Protein AF-0000000084442569 (afdb_homodimer)

Nearest PDB structures (foldseek):
  3oxh-assembly1_A  TM=8.913E-01  e=9.486E-11  Mycobacterium tuberculosis
  8stb-assembly2_A  TM=8.995E-01  e=9.562E-10  Streptomyces sp.
  8stb-assembly1_B  TM=8.682E-01  e=9.012E-10  Streptomyces sp.
  2r6u-assembly2_B  TM=7.758E-01  e=7.224E-08  Rhodococcus jostii RHA1
  2r6u-assembly2_D  TM=7.760E-01  e=8.630E-08  Rhodococcus jostii RHA1

Organism: Legionella spiritensis (NCBI:txid452)

Sequence (254 aa):
MKDTPSHGEFCWNELATGNLGAAKDFYRQLLGWEYIDHDMGDFTYTIVKSGDKEIAGIWEIPTENINNIPPHWMSYILVDDLEKSLEKANQLGAIPKMPIKQAGEYGKFVVLADPTGAHVALWQSLNMKDTPSHGEFCWNELATGNLGAAKDFYRQLLGWEYIDHDMGDFTYTIVKSGDKEIAGIWEIPTENINNIPPHWMSYILVDDLEKSLEKANQLGAIPKMPIKQAGEYGKFVVLADPTGAHVALWQSLN

pLDDT: mean 95.17, std 8.22, range [35.72, 98.94]

Radius of gyration: 17.56 Å; Cα contacts (8 Å, |Δi|>4): 588; chains: 2; bounding box: 44×44×44 Å

Secondary structure (DSSP, 8-state):
------TTSEEEEEEEES-HHHHHHHHHHHH--EEEEEE-SSSEEEEEEETTEEEEEEEEPPGGGTTTS--EEEEEEE-S-HHHHHHHHHHTT-EESS--EEETTTEEEEEEE-TTS-EEEEEEE--/------TTSEEEEEEEES-HHHHHHHHHHHH--EEEEEE-SSSEEEEEEETTEEEEEEEEPPGGGTTTS--EEEEEEE-S-HHHHHHHHHHTT-EESS--EEETTTEEEEEEE-TTS-EEEEEEE--

Foldseek 3Di:
DPPQDDAFDWHEKEKEEQDPVVVCVVCCVVPVKDWDWDCPPVWIKIFIDDVPDGHYIYTYDDPVCPVPDDIDMAIEGEHADAVVVVVVQVVQQKAWPDPWDDDPQFWIKTWIQHNVGDIHMYIYGND/DPPQDDAFDWHEKEKEEQDPVVVCVVCCVVPVKDWDWDCPPVWIKIFIDDVPDGHYIYTYDDPVCPVPDDIDMAIEGEHADAVVVVVVQVVQQKAWPDPWDDDPQFWIKTWIQHNVGDIHMYIYGND

Solvent-accessible surface area (backbone atoms only — not comparable to full-atom values): 13633 Å² total; per-residue (Å²): 103,84,76,68,70,49,70,53,30,69,68,43,39,34,35,39,26,74,44,56,67,63,47,52,52,42,45,27,72,72,48,58,43,42,78,48,80,38,84,66,83,90,46,52,42,30,40,31,24,52,84,94,39,79,63,34,37,35,35,53,47,51,79,93,40,48,90,76,48,73,34,30,58,45,53,27,28,28,36,87,48,52,70,62,49,49,54,52,36,44,75,61,52,25,43,74,73,51,70,79,40,72,52,80,82,51,24,36,34,33,42,27,24,43,70,64,54,24,58,41,28,44,31,21,71,67,114,101,83,74,70,70,48,71,53,29,68,69,44,40,35,37,39,27,73,43,56,68,61,47,50,53,44,44,26,71,72,49,59,43,41,78,47,80,39,82,67,83,90,50,55,42,30,39,30,24,52,84,94,39,79,64,34,37,37,35,54,46,51,78,92,40,48,89,76,49,72,36,29,58,44,51,27,28,29,37,89,48,52,68,61,50,50,53,52,35,44,74,63,51,26,44,74,75,50,71,78,40,74,53,79,81,52,25,36,33,35,43,26,23,43,72,62,55,25,58,42,28,43,31,21,71,66,114

Structure (mmCIF, N/CA/C/O backbone):
data_AF-0000000084442569-model_v1
#
loop_
_entity.id
_entity.type
_entity.pdbx_description
1 polymer Glyoxylase
#
loop_
_atom_site.group_PDB
_atom_site.id
_atom_site.type_symbol
_atom_site.label_atom_id
_atom_site.label_alt_id
_atom_site.label_comp_id
_atom_site.label_asym_id
_atom_site.label_entity_id
_atom_site.label_seq_id
_atom_site.pdbx_PDB_ins_code
_atom_site.Cartn_x
_atom_site.Cartn_y
_atom_site.Cartn_z
_atom_site.occupancy
_atom_site.B_iso_or_equiv
_atom_site.auth_seq_id
_atom_site.auth_comp_id
_atom_site.auth_asym_id
_atom_site.auth_atom_id
_atom_site.pdbx_PDB_model_num
ATOM 1 N N . MET A 1 1 ? 2.477 -9.711 23.031 1 36.12 1 MET A N 1
ATOM 2 C CA . MET A 1 1 ? 3.6 -8.961 22.469 1 36.12 1 MET A CA 1
ATOM 3 C C . MET A 1 1 ? 3.186 -8.234 21.203 1 36.12 1 MET A C 1
ATOM 5 O O . MET A 1 1 ? 2.303 -8.695 20.469 1 36.12 1 MET A O 1
ATOM 9 N N . LYS A 1 2 ? 3.297 -6.98 21.141 1 51.34 2 LYS A N 1
ATOM 10 C CA . LYS A 1 2 ? 2.992 -6.234 19.922 1 51.34 2 LYS A CA 1
ATOM 11 C C . LYS A 1 2 ? 3.604 -6.91 18.703 1 51.34 2 LYS A C 1
ATOM 13 O O . LYS A 1 2 ? 4.781 -7.273 18.703 1 51.34 2 LYS A O 1
ATOM 18 N N . ASP A 1 3 ? 2.875 -7.59 17.812 1 74.38 3 ASP A N 1
ATOM 19 C CA . ASP A 1 3 ? 3.391 -8.273 16.625 1 74.38 3 ASP A CA 1
ATOM 20 C C . ASP A 1 3 ? 4.18 -7.32 15.734 1 74.38 3 ASP A C 1
ATOM 22 O O . ASP A 1 3 ? 3.604 -6.617 14.906 1 74.38 3 ASP A O 1
ATOM 26 N N . THR A 1 4 ? 5.5 -7.078 16.156 1 87.81 4 THR A N 1
ATOM 27 C CA . THR A 1 4 ? 6.434 -6.223 15.43 1 87.81 4 THR A CA 1
ATOM 28 C C . THR A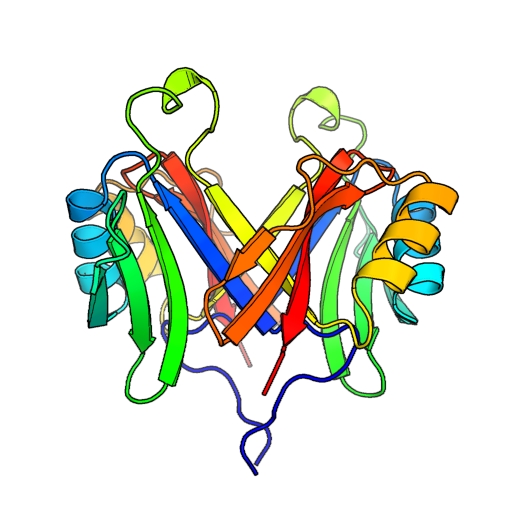 1 4 ? 6.855 -6.871 14.109 1 87.81 4 THR A C 1
ATOM 30 O O . THR A 1 4 ? 7.21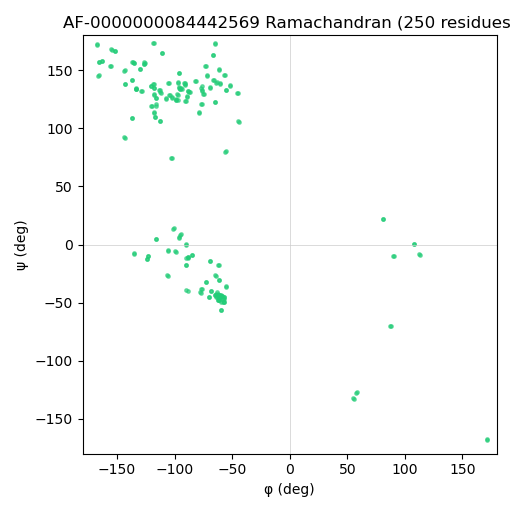5 -8.047 14.086 1 87.81 4 THR A O 1
ATOM 33 N N . PRO A 1 5 ? 6.848 -6.078 13.07 1 93.56 5 PRO A N 1
ATOM 34 C CA . PRO A 1 5 ? 7.254 -6.641 11.781 1 93.56 5 PRO A CA 1
ATOM 35 C C . PRO A 1 5 ? 8.695 -7.152 11.789 1 93.56 5 PRO A C 1
ATOM 37 O O . PRO A 1 5 ? 9.523 -6.652 12.547 1 93.56 5 PRO A O 1
ATOM 40 N N . SER A 1 6 ? 8.922 -8.133 10.969 1 95.81 6 SER A N 1
ATOM 41 C CA . SER A 1 6 ? 10.258 -8.672 10.742 1 95.81 6 SER A CA 1
ATOM 42 C C . SER A 1 6 ? 10.672 -8.516 9.281 1 95.81 6 SER A C 1
ATOM 44 O O . SER A 1 6 ? 9.891 -8.039 8.453 1 95.81 6 SER A O 1
ATOM 46 N N . HIS A 1 7 ? 11.938 -8.859 8.984 1 97.62 7 HIS A N 1
ATOM 47 C CA . HIS A 1 7 ? 12.461 -8.781 7.625 1 97.62 7 HIS A CA 1
ATOM 48 C C . HIS A 1 7 ? 11.477 -9.375 6.621 1 97.62 7 HIS A C 1
ATOM 50 O O . HIS A 1 7 ? 10.977 -10.484 6.816 1 97.62 7 HIS A O 1
ATOM 56 N N . GLY A 1 8 ? 11.18 -8.648 5.531 1 98.31 8 GLY A N 1
ATOM 57 C CA . GLY A 1 8 ? 10.312 -9.125 4.461 1 98.31 8 GLY A CA 1
ATOM 58 C C . GLY A 1 8 ? 8.852 -8.797 4.68 1 98.31 8 GLY A C 1
ATOM 59 O O . GLY A 1 8 ? 8.023 -8.992 3.787 1 98.31 8 GLY A O 1
ATOM 60 N N . GLU A 1 9 ? 8.492 -8.328 5.836 1 98.12 9 GLU A N 1
ATOM 61 C CA . GLU A 1 9 ? 7.094 -8.031 6.141 1 98.12 9 GLU A CA 1
ATOM 62 C C . GLU A 1 9 ? 6.781 -6.555 5.91 1 98.12 9 GLU A C 1
ATOM 64 O O . GLU A 1 9 ? 7.648 -5.699 6.078 1 98.12 9 GLU A O 1
ATOM 69 N N . PHE A 1 10 ? 5.613 -6.309 5.516 1 98.38 10 PHE A N 1
ATOM 70 C CA . PHE A 1 10 ? 5.16 -4.93 5.391 1 98.38 10 PHE A CA 1
ATOM 71 C C . PHE A 1 10 ? 5.145 -4.238 6.75 1 98.38 10 PHE A C 1
ATOM 73 O O . PHE A 1 10 ? 4.727 -4.832 7.746 1 98.38 10 PHE A O 1
ATOM 80 N N . CYS A 1 11 ? 5.578 -2.965 6.727 1 97.94 11 CYS A N 1
ATOM 81 C CA . CYS A 1 11 ? 5.75 -2.357 8.039 1 97.94 11 CYS A CA 1
ATOM 82 C C . CYS A 1 11 ? 5.172 -0.948 8.07 1 97.94 11 CYS A C 1
ATOM 84 O O . CYS A 1 11 ? 5.07 -0.34 9.141 1 97.94 11 CYS A O 1
ATOM 86 N N . TRP A 1 12 ? 4.789 -0.469 6.957 1 98.38 12 TRP A N 1
ATOM 87 C CA . TRP A 1 12 ? 4.328 0.916 6.922 1 98.38 12 TRP A CA 1
ATOM 88 C C . TRP A 1 12 ? 3.584 1.211 5.621 1 98.38 12 TRP A C 1
ATOM 90 O O . TRP A 1 12 ? 3.875 0.612 4.586 1 98.38 12 TRP A O 1
ATOM 100 N N . ASN A 1 13 ? 2.586 2.021 5.566 1 98.81 13 ASN A N 1
ATOM 101 C CA . ASN A 1 13 ? 1.926 2.637 4.422 1 98.81 13 ASN A CA 1
ATOM 102 C C . ASN A 1 13 ? 1.979 4.16 4.492 1 98.81 13 ASN A C 1
ATOM 104 O O . ASN A 1 13 ? 1.803 4.738 5.566 1 98.81 13 ASN A O 1
ATOM 108 N N . GLU A 1 14 ? 2.264 4.73 3.373 1 98.81 14 GLU A N 1
ATOM 109 C CA . GLU A 1 14 ? 2.436 6.18 3.363 1 98.81 14 GLU A CA 1
ATOM 110 C C . GLU A 1 14 ? 1.679 6.816 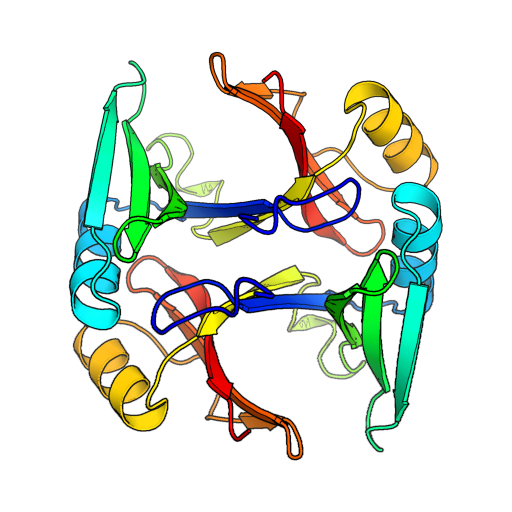2.201 1 98.81 14 GLU A C 1
ATOM 112 O O . GLU A 1 14 ? 1.763 6.348 1.064 1 98.81 14 GLU A O 1
ATOM 117 N N . LEU A 1 15 ? 0.967 7.887 2.482 1 98.81 15 LEU A N 1
ATOM 118 C CA . LEU A 1 15 ? 0.242 8.648 1.475 1 98.81 15 LEU A CA 1
ATOM 119 C C . LEU A 1 15 ? 1.038 9.883 1.048 1 98.81 15 LEU A C 1
ATOM 121 O O . LEU A 1 15 ? 1.476 10.664 1.892 1 98.81 15 LEU A O 1
ATOM 125 N N . ALA A 1 16 ? 1.273 9.992 -0.232 1 97.69 16 ALA A N 1
ATOM 126 C CA . ALA A 1 16 ? 1.655 11.266 -0.84 1 97.69 16 ALA A CA 1
ATOM 127 C C . ALA A 1 16 ? 0.447 11.961 -1.46 1 97.69 16 ALA A C 1
ATOM 129 O O . ALA A 1 16 ? -0.298 11.359 -2.234 1 97.69 16 ALA A O 1
ATOM 130 N N . THR A 1 17 ? 0.245 13.219 -1.139 1 97.38 17 THR A N 1
ATOM 131 C CA . THR A 1 17 ? -0.956 13.898 -1.61 1 97.38 17 THR A CA 1
ATOM 132 C C . THR A 1 17 ? -0.655 15.352 -1.945 1 97.38 17 THR A C 1
ATOM 134 O O . THR A 1 17 ? 0.225 15.969 -1.339 1 97.38 17 THR A O 1
ATOM 137 N N . GLY A 1 18 ? -1.408 15.867 -2.93 1 94.38 18 GLY A N 1
ATOM 138 C CA . GLY A 1 18 ? -1.264 17.266 -3.318 1 94.38 18 GLY A CA 1
ATOM 139 C C . GLY A 1 18 ? -2.078 18.203 -2.457 1 94.38 18 GLY A C 1
ATOM 140 O O . GLY A 1 18 ? -1.952 19.438 -2.576 1 94.38 18 GLY A O 1
ATOM 141 N N . ASN A 1 19 ? -2.91 17.703 -1.638 1 95.62 19 ASN A N 1
ATOM 142 C CA . ASN A 1 19 ? -3.762 18.484 -0.743 1 95.62 19 ASN A CA 1
ATOM 143 C C . ASN A 1 19 ? -3.938 17.781 0.605 1 95.62 19 ASN A C 1
ATOM 145 O O . ASN A 1 19 ? -4.871 17 0.791 1 95.62 19 ASN A O 1
ATOM 149 N N . LEU A 1 20 ? -3.035 18.141 1.556 1 96.44 20 LEU A N 1
ATOM 150 C CA . LEU A 1 20 ? -2.949 17.484 2.855 1 96.44 20 LEU A CA 1
ATOM 151 C C . LEU A 1 20 ? -4.246 17.656 3.637 1 96.44 20 LEU A C 1
ATOM 153 O O . LEU A 1 20 ? -4.773 16.688 4.195 1 96.44 20 LEU A O 1
ATOM 157 N N . GLY A 1 21 ? -4.75 18.844 3.695 1 97.56 21 GLY A N 1
ATOM 158 C CA . GLY A 1 21 ? -5.977 19.125 4.43 1 97.56 21 GLY A CA 1
ATOM 159 C C . GLY A 1 21 ? -7.152 18.297 3.953 1 97.56 21 GLY A C 1
ATOM 160 O O . GLY A 1 21 ? -7.887 17.719 4.762 1 97.56 21 GLY A O 1
ATOM 161 N N . ALA A 1 22 ? -7.355 18.219 2.631 1 98.31 22 ALA A N 1
ATOM 162 C CA . ALA A 1 22 ? -8.453 17.453 2.055 1 98.31 22 ALA A CA 1
ATOM 163 C C . ALA A 1 22 ? -8.305 15.961 2.363 1 98.31 22 ALA A C 1
ATOM 165 O O . ALA A 1 22 ? -9.281 15.289 2.682 1 98.31 22 ALA A O 1
ATOM 166 N N . ALA A 1 23 ? -7.098 15.477 2.246 1 98.56 23 ALA A N 1
ATOM 167 C CA . ALA A 1 23 ? -6.852 14.07 2.547 1 98.56 23 ALA A CA 1
ATOM 168 C C . ALA A 1 23 ? -7.16 13.758 4.008 1 98.56 23 ALA A C 1
ATOM 170 O O . ALA A 1 23 ? -7.871 12.797 4.309 1 98.56 23 ALA A O 1
ATOM 171 N N . LYS A 1 24 ? -6.668 14.578 4.895 1 98.69 24 LYS A N 1
ATOM 172 C CA . LYS A 1 24 ? -6.895 14.367 6.32 1 98.69 24 LYS A CA 1
ATOM 173 C C . LYS A 1 24 ? -8.383 14.406 6.656 1 98.69 24 LYS A C 1
ATOM 175 O O . LYS A 1 24 ? -8.875 13.578 7.426 1 98.69 24 LYS A O 1
ATOM 180 N N . ASP A 1 25 ? -9.047 15.375 6.125 1 98.88 25 ASP A N 1
ATOM 181 C CA . ASP A 1 25 ? -10.484 15.5 6.379 1 98.88 25 ASP A CA 1
ATOM 182 C C . ASP A 1 25 ? -11.234 14.25 5.914 1 98.88 25 ASP A C 1
ATOM 184 O O . ASP A 1 25 ? -12.086 13.734 6.633 1 98.88 25 ASP A O 1
ATOM 188 N N . PHE A 1 26 ? -10.914 13.781 4.789 1 98.94 26 PHE A N 1
ATOM 189 C CA . PHE A 1 26 ? -11.547 12.594 4.215 1 98.94 26 PHE A CA 1
ATOM 190 C C . PHE A 1 26 ? -11.359 11.391 5.125 1 98.94 26 PHE A C 1
ATOM 192 O O . PHE A 1 26 ? -12.336 10.766 5.551 1 98.94 26 PHE A O 1
ATOM 199 N N . TYR A 1 27 ? -10.133 11.07 5.438 1 98.94 27 TYR A N 1
ATOM 200 C CA . TYR A 1 27 ? -9.852 9.836 6.16 1 98.94 27 TYR A CA 1
ATOM 201 C C . TYR A 1 27 ? -10.281 9.945 7.617 1 98.94 27 TYR A C 1
ATOM 203 O O . TYR A 1 27 ? -10.68 8.953 8.234 1 98.94 27 TYR A O 1
ATOM 211 N N . ARG A 1 28 ? -10.188 11.195 8.211 1 98.88 28 ARG A N 1
ATOM 212 C CA . ARG A 1 28 ? -10.734 11.391 9.555 1 98.88 28 ARG A CA 1
ATOM 213 C C . ARG A 1 28 ? -12.219 11.055 9.594 1 98.88 28 ARG A C 1
ATOM 215 O O . ARG A 1 28 ? -12.672 10.305 10.453 1 98.88 28 ARG A O 1
ATOM 222 N N . GLN A 1 29 ? -12.922 11.602 8.68 1 98.88 29 GLN A N 1
ATOM 223 C CA . GLN A 1 29 ? -14.375 11.398 8.656 1 98.88 29 GLN A CA 1
ATOM 224 C C . GLN A 1 29 ? -14.727 9.953 8.32 1 98.88 29 GLN A C 1
ATOM 226 O O . GLN A 1 29 ? -15.656 9.391 8.891 1 98.88 29 GLN A O 1
ATOM 231 N N . LEU A 1 30 ? -14.055 9.336 7.434 1 98.88 30 LEU A N 1
ATOM 232 C CA . LEU A 1 30 ? -14.398 8.008 6.945 1 98.88 30 LEU A CA 1
ATOM 233 C C . LEU A 1 30 ? -13.961 6.938 7.945 1 98.88 30 LEU A C 1
ATOM 235 O O . LEU A 1 30 ? -14.688 5.965 8.18 1 98.88 30 LEU A O 1
ATOM 239 N N . LEU A 1 31 ? -12.773 7.109 8.539 1 98.88 31 LEU A N 1
ATOM 240 C CA . LEU A 1 31 ? -12.148 5.992 9.242 1 98.88 31 LEU A CA 1
ATOM 241 C C . LEU A 1 31 ? -11.859 6.359 10.688 1 98.88 31 LEU A C 1
ATOM 243 O O . LEU A 1 31 ? -11.438 5.508 11.477 1 98.88 31 LEU A O 1
ATOM 247 N N . GLY A 1 32 ? -12 7.578 11.023 1 98.69 32 GLY A N 1
ATOM 248 C CA . GLY A 1 32 ? -11.742 8.023 12.383 1 98.69 32 GLY A CA 1
ATOM 249 C C . GLY A 1 32 ? -10.266 8.242 12.672 1 98.69 32 GLY A C 1
ATOM 250 O O . GLY A 1 32 ? -9.836 8.203 13.828 1 98.69 32 GLY A O 1
ATOM 251 N N . TRP A 1 33 ? -9.523 8.438 11.648 1 98.88 33 TRP A N 1
ATOM 252 C CA . TRP A 1 33 ? -8.094 8.625 11.828 1 98.88 33 TRP A CA 1
ATOM 253 C C . TRP A 1 33 ? -7.801 9.914 12.578 1 98.88 33 TRP A C 1
ATOM 255 O O . TRP A 1 33 ? -8.477 10.93 12.375 1 98.88 33 TRP A O 1
ATOM 265 N N . GLU A 1 34 ? -6.82 9.852 13.43 1 98.75 34 GLU A N 1
ATOM 266 C CA . GLU A 1 34 ? -6.238 11.016 14.078 1 98.75 34 GLU A CA 1
ATOM 267 C C . GLU A 1 34 ? -4.82 11.281 13.578 1 98.75 34 GLU A C 1
ATOM 269 O O . GLU A 1 34 ? -4.215 10.422 12.93 1 98.75 34 GLU A O 1
ATOM 274 N N . TYR A 1 35 ? -4.355 12.539 13.898 1 98.56 35 TYR A N 1
ATOM 275 C CA . TYR A 1 35 ? -3.125 12.938 13.227 1 98.56 35 TYR A CA 1
ATOM 276 C C . TYR A 1 35 ? -2.166 13.625 14.195 1 98.56 35 TYR A C 1
ATOM 278 O O . TYR A 1 35 ? -2.594 14.383 15.07 1 98.56 35 TYR A O 1
ATOM 286 N N . ILE A 1 36 ? -0.942 13.336 14.023 1 97.88 36 ILE A N 1
ATOM 287 C CA . ILE A 1 36 ? 0.149 14.086 14.641 1 97.88 36 ILE A CA 1
ATOM 288 C C . ILE A 1 36 ? 1.05 14.672 13.555 1 97.88 36 ILE A C 1
ATOM 290 O O . ILE A 1 36 ? 1.68 13.93 12.789 1 97.88 36 ILE A O 1
ATOM 294 N N . ASP A 1 37 ? 1.157 15.977 13.508 1 96.19 37 ASP A N 1
ATOM 295 C CA . ASP A 1 37 ? 1.972 16.641 12.492 1 96.19 37 ASP A CA 1
ATOM 296 C C . ASP A 1 37 ? 3.385 16.906 13.008 1 96.19 37 ASP A C 1
ATOM 298 O O . ASP A 1 37 ? 3.562 17.328 14.148 1 96.19 37 ASP A O 1
ATOM 302 N N . HIS A 1 38 ? 4.262 16.578 12.148 1 92.75 38 HIS A N 1
ATOM 303 C CA . HIS A 1 38 ? 5.66 16.906 12.406 1 92.75 38 HIS A CA 1
ATOM 304 C C . HIS A 1 38 ? 6.203 17.891 11.383 1 92.75 38 HIS A C 1
ATOM 306 O O . HIS A 1 38 ? 6.133 17.641 10.172 1 92.75 38 HIS A O 1
ATOM 312 N N . ASP A 1 39 ? 6.734 18.953 11.867 1 88.12 39 ASP A N 1
ATOM 313 C CA . ASP A 1 39 ? 7.398 19.922 11 1 88.12 39 ASP A CA 1
ATOM 314 C C . ASP A 1 39 ? 8.797 19.453 10.617 1 88.12 39 ASP A C 1
ATOM 316 O O . ASP A 1 39 ? 9.672 19.328 11.477 1 88.12 39 ASP A O 1
ATOM 320 N N . MET A 1 40 ? 8.922 19.188 9.375 1 83.94 40 MET A N 1
ATOM 321 C CA . MET A 1 40 ? 10.211 18.688 8.898 1 83.94 40 MET A CA 1
ATOM 322 C C . MET A 1 40 ? 11.016 19.797 8.242 1 83.94 40 MET A C 1
ATOM 324 O O . MET A 1 40 ? 12.031 19.547 7.594 1 83.94 40 MET A O 1
ATOM 328 N N . GLY A 1 41 ? 10.578 21.094 8.461 1 82.38 41 GLY A N 1
ATOM 329 C CA . GLY A 1 41 ? 11.211 22.25 7.848 1 82.38 41 GLY A CA 1
ATOM 330 C C . GLY A 1 41 ? 10.656 22.578 6.477 1 82.38 41 GLY A C 1
ATOM 331 O O . GLY A 1 41 ? 9.812 23.469 6.34 1 82.38 41 GLY A O 1
ATOM 332 N N . ASP A 1 42 ? 10.93 21.75 5.477 1 77.31 42 ASP A N 1
ATOM 333 C CA . ASP A 1 42 ? 10.523 22.031 4.102 1 77.31 42 ASP A CA 1
ATOM 334 C C . ASP A 1 42 ? 9.133 21.453 3.811 1 77.31 42 ASP A C 1
ATOM 336 O O . ASP A 1 42 ? 8.523 21.797 2.795 1 77.31 42 ASP A O 1
ATOM 340 N N . PHE A 1 43 ? 8.711 20.5 4.688 1 79 43 PHE A N 1
ATOM 341 C CA . PHE A 1 43 ? 7.367 19.953 4.512 1 79 43 PHE A CA 1
ATOM 342 C C . PHE A 1 43 ? 6.824 19.406 5.832 1 79 43 PHE A C 1
ATOM 344 O O . PHE A 1 43 ? 7.543 19.375 6.832 1 79 43 PHE A O 1
ATOM 351 N N . THR A 1 44 ? 5.594 19.109 5.879 1 87.56 44 THR A N 1
ATOM 352 C CA . THR A 1 44 ? 4.953 18.5 7.031 1 87.56 44 THR A CA 1
ATOM 353 C C . THR A 1 44 ? 4.82 16.984 6.824 1 87.56 44 THR A C 1
ATOM 355 O O . THR A 1 44 ? 4.387 16.531 5.766 1 87.56 44 THR A O 1
ATOM 358 N N . TYR A 1 45 ? 5.32 16.25 7.738 1 95 45 TYR A N 1
ATOM 359 C CA . TYR A 1 45 ? 5.043 14.828 7.789 1 95 45 TYR A CA 1
ATOM 360 C C . TYR A 1 45 ? 4.008 14.508 8.859 1 95 45 TYR A C 1
ATOM 362 O O . TYR A 1 45 ? 4.152 14.922 10.016 1 95 45 TYR A O 1
ATOM 370 N N . THR A 1 46 ? 3.01 13.859 8.5 1 98.0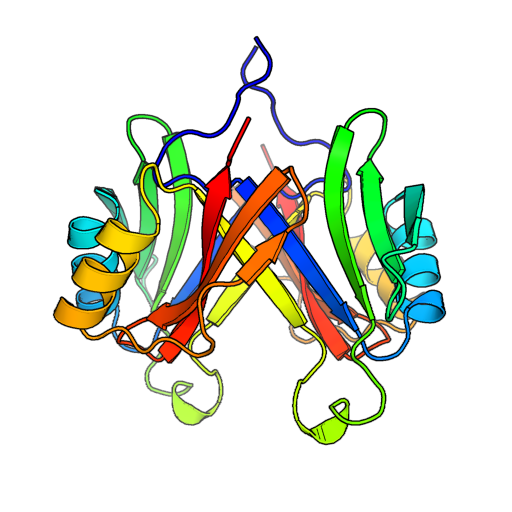6 46 THR A N 1
ATOM 371 C CA . THR A 1 46 ? 1.901 13.531 9.383 1 98.06 46 THR A CA 1
ATOM 372 C C . THR A 1 46 ? 1.915 12.047 9.75 1 98.06 46 THR A C 1
ATOM 374 O O . THR A 1 46 ? 1.968 11.188 8.867 1 98.06 46 THR A O 1
ATOM 377 N N . ILE A 1 47 ? 1.908 11.758 11.023 1 98.19 47 ILE A N 1
ATOM 378 C CA . ILE A 1 47 ? 1.688 10.398 11.5 1 98.19 47 ILE A CA 1
ATOM 379 C C . ILE A 1 47 ? 0.192 10.148 11.68 1 98.19 47 ILE A C 1
ATOM 381 O O . ILE A 1 47 ? -0.51 10.969 12.281 1 98.19 47 ILE A O 1
ATOM 385 N N . VAL A 1 48 ? -0.239 9.094 11.188 1 98.81 48 VAL A N 1
ATOM 386 C CA . VAL A 1 48 ? -1.645 8.711 11.297 1 98.81 48 VAL A CA 1
ATOM 387 C C . VAL A 1 48 ? -1.833 7.758 12.469 1 98.81 48 VAL A C 1
ATOM 389 O O . VAL A 1 48 ? -1.089 6.789 12.617 1 98.81 48 VAL A O 1
ATOM 392 N N . LYS A 1 49 ? -2.826 8.023 13.203 1 98.31 49 LYS A N 1
ATOM 393 C CA . LYS A 1 49 ? -3.172 7.16 14.328 1 98.31 49 LYS A CA 1
ATOM 394 C C . LYS A 1 49 ? -4.562 6.555 14.148 1 98.31 49 LYS A C 1
ATOM 396 O O . LYS A 1 49 ? -5.5 7.25 13.742 1 98.31 49 LYS A O 1
ATOM 401 N N . SER A 1 50 ? -4.734 5.355 14.367 1 97.5 50 SER A N 1
ATOM 402 C CA . SER A 1 50 ? -5.984 4.648 14.617 1 97.5 50 SER A CA 1
ATOM 403 C C . SER A 1 50 ? -6.047 4.133 16.047 1 97.5 50 SER A C 1
ATOM 405 O O . SER A 1 50 ? -5.359 3.168 16.406 1 97.5 50 SER A O 1
ATOM 407 N N . GLY A 1 51 ? -6.848 4.754 16.891 1 94.31 51 GLY A N 1
ATOM 408 C CA . GLY A 1 51 ? -6.695 4.523 18.328 1 94.31 51 GLY A CA 1
ATOM 409 C C . GLY A 1 51 ? -5.316 4.871 18.844 1 94.31 51 GLY A C 1
ATOM 410 O O . GLY A 1 51 ? -4.82 5.977 18.609 1 94.31 51 GLY A O 1
ATOM 411 N N . ASP A 1 52 ? -4.715 3.926 19.516 1 93 52 ASP A N 1
ATOM 412 C CA . ASP A 1 52 ? -3.404 4.191 20.109 1 93 52 ASP A CA 1
ATOM 413 C C . ASP A 1 52 ? -2.281 3.711 19.188 1 93 52 ASP A C 1
ATOM 415 O O . ASP A 1 52 ? -1.104 3.795 19.547 1 93 52 ASP A O 1
ATOM 419 N N . LYS A 1 53 ? -2.65 3.318 18.016 1 95.25 53 LYS A N 1
ATOM 420 C CA . LYS A 1 53 ? -1.657 2.752 17.109 1 95.25 53 LYS A CA 1
ATOM 421 C C . LYS A 1 53 ? -1.27 3.756 16.031 1 95.25 53 LYS A C 1
ATOM 423 O O . LYS A 1 53 ? -2.135 4.406 15.438 1 95.25 53 LYS A O 1
ATOM 428 N N . GLU A 1 54 ? 0.006 3.984 15.836 1 96.81 54 GLU A N 1
ATOM 429 C CA . GLU A 1 54 ? 0.493 4.656 14.633 1 96.81 54 GLU A CA 1
ATOM 430 C C . GLU A 1 54 ? 0.494 3.713 13.438 1 96.81 54 GLU A C 1
ATOM 432 O O . GLU A 1 54 ? 1.188 2.695 13.438 1 96.81 54 GLU A O 1
ATOM 437 N N . ILE A 1 55 ? -0.243 4.086 12.398 1 97.38 55 ILE A N 1
ATOM 438 C CA . ILE A 1 55 ? -0.53 3.047 11.414 1 97.38 55 ILE A CA 1
ATOM 439 C C . ILE A 1 55 ? -0.055 3.496 10.039 1 97.38 55 ILE A C 1
ATOM 441 O O . ILE A 1 55 ? 0.005 2.691 9.102 1 97.38 55 ILE A O 1
ATOM 445 N N . ALA A 1 56 ? 0.291 4.789 9.852 1 98.62 56 ALA A N 1
ATOM 446 C CA . ALA A 1 56 ? 0.659 5.293 8.531 1 98.62 56 ALA A CA 1
ATOM 447 C C . ALA A 1 56 ? 1.301 6.676 8.633 1 98.62 56 ALA A C 1
ATOM 449 O O . ALA A 1 56 ? 1.38 7.254 9.719 1 98.62 56 ALA A O 1
ATOM 450 N N . GLY A 1 57 ? 1.795 7.098 7.512 1 98.5 57 GLY A N 1
ATOM 451 C CA . GLY A 1 57 ? 2.262 8.461 7.34 1 98.5 57 GLY A CA 1
ATOM 452 C C . GLY A 1 57 ? 1.624 9.172 6.16 1 98.5 57 GLY A C 1
ATOM 453 O O . GLY A 1 57 ? 1.093 8.523 5.254 1 98.5 57 GLY A O 1
ATOM 454 N N . ILE A 1 58 ? 1.606 10.492 6.211 1 98.5 58 ILE A N 1
ATOM 455 C CA . ILE A 1 58 ? 1.185 11.32 5.086 1 98.5 58 ILE A CA 1
ATOM 456 C C . ILE A 1 58 ? 2.188 12.453 4.871 1 98.5 58 ILE A C 1
ATOM 458 O O . ILE A 1 58 ? 2.645 13.078 5.832 1 98.5 58 ILE A O 1
ATOM 462 N N . TRP A 1 59 ? 2.543 12.633 3.668 1 95.62 59 TRP A N 1
ATOM 463 C CA . TRP A 1 59 ? 3.305 13.836 3.352 1 95.62 59 TRP A CA 1
ATOM 464 C C . TRP A 1 59 ? 2.701 14.562 2.156 1 95.62 59 TRP A C 1
ATOM 466 O O . TRP A 1 59 ? 2.051 13.945 1.309 1 95.62 59 TRP A O 1
ATOM 476 N N . GLU A 1 60 ? 2.908 15.805 2.191 1 93.25 60 GLU A N 1
ATOM 477 C CA . GLU A 1 60 ? 2.391 16.656 1.119 1 93.25 60 GLU A CA 1
ATOM 478 C C . GLU A 1 60 ? 3.402 16.781 -0.017 1 93.25 60 GLU A C 1
ATOM 480 O O . GLU A 1 60 ? 4.551 17.156 0.209 1 93.25 60 GLU A O 1
ATOM 485 N N . ILE A 1 61 ? 2.934 16.484 -1.214 1 92 61 ILE A N 1
ATOM 486 C CA . ILE A 1 61 ? 3.777 16.641 -2.393 1 92 61 ILE A CA 1
ATOM 487 C C . ILE A 1 61 ? 4.109 18.109 -2.602 1 92 61 ILE A C 1
ATOM 489 O O . ILE A 1 61 ? 3.211 18.953 -2.705 1 92 61 ILE A O 1
ATOM 493 N N . PRO A 1 62 ? 5.363 18.438 -2.631 1 88.44 62 PRO A N 1
ATOM 494 C CA . PRO A 1 62 ? 5.727 19.828 -2.889 1 88.44 62 PRO A CA 1
ATOM 495 C C . PRO A 1 62 ? 5.156 20.359 -4.207 1 88.44 62 PRO A C 1
ATOM 497 O O . PRO A 1 62 ? 5.082 19.609 -5.188 1 88.44 62 PRO A O 1
ATOM 500 N N . THR A 1 63 ? 4.816 21.625 -4.195 1 87.25 63 THR A N 1
ATOM 501 C CA . THR A 1 63 ? 4.16 22.234 -5.336 1 87.25 63 THR A CA 1
ATOM 502 C C . THR A 1 63 ? 4.977 22.047 -6.609 1 87.25 63 THR A C 1
ATOM 504 O O . THR A 1 63 ? 4.418 21.812 -7.684 1 87.25 63 THR A O 1
ATOM 507 N N . GLU A 1 64 ? 6.297 22.094 -6.465 1 89.88 64 GLU A N 1
ATOM 508 C CA . GLU A 1 64 ? 7.176 22 -7.625 1 89.88 64 GLU A CA 1
ATOM 509 C C . GLU A 1 64 ? 7.141 20.594 -8.234 1 89.88 64 GLU A C 1
ATOM 511 O O . GLU A 1 64 ? 7.551 20.406 -9.375 1 89.88 64 GLU A O 1
ATOM 516 N N . ASN A 1 65 ? 6.59 19.609 -7.492 1 90.88 65 ASN A N 1
ATOM 517 C CA . ASN A 1 65 ? 6.594 18.219 -7.953 1 90.88 65 ASN A CA 1
ATOM 518 C C . ASN A 1 65 ? 5.18 17.703 -8.195 1 90.88 65 ASN A C 1
ATOM 520 O O . ASN A 1 65 ? 4.984 16.531 -8.484 1 90.88 65 ASN A O 1
ATOM 524 N N . ILE A 1 66 ? 4.203 18.531 -8.062 1 88.88 66 ILE A N 1
ATOM 525 C CA . ILE A 1 66 ? 2.809 18.109 -8.062 1 88.88 66 ILE A CA 1
ATOM 526 C C . ILE A 1 66 ? 2.447 17.516 -9.422 1 88.88 66 ILE A C 1
ATOM 528 O O . ILE A 1 66 ? 1.57 16.656 -9.516 1 88.88 66 ILE A O 1
ATOM 532 N N . ASN A 1 67 ? 3.123 17.938 -10.453 1 91 67 ASN A N 1
ATOM 533 C CA . ASN A 1 67 ? 2.834 17.422 -11.789 1 91 67 ASN A CA 1
ATOM 534 C C . ASN A 1 67 ? 3.641 16.156 -12.094 1 91 67 ASN A C 1
ATOM 536 O O . ASN A 1 67 ? 3.355 15.453 -13.062 1 91 67 ASN A O 1
ATOM 540 N N . ASN A 1 68 ? 4.594 15.859 -11.273 1 92.75 68 ASN A N 1
ATOM 541 C CA . ASN A 1 68 ? 5.508 14.75 -11.523 1 92.75 68 ASN A CA 1
ATOM 542 C C . ASN A 1 68 ? 5.207 13.555 -10.625 1 92.75 68 ASN A C 1
ATOM 544 O O . ASN A 1 68 ? 5.574 12.422 -10.945 1 92.75 68 ASN A O 1
ATOM 548 N N . ILE A 1 69 ? 4.664 13.836 -9.531 1 94.25 69 ILE A N 1
ATOM 549 C CA . ILE A 1 69 ? 4.336 12.773 -8.586 1 94.25 69 ILE A CA 1
ATOM 550 C C . ILE A 1 69 ? 2.822 12.711 -8.383 1 94.25 69 ILE A C 1
ATOM 552 O O . ILE A 1 69 ? 2.234 13.586 -7.75 1 94.25 69 ILE A O 1
ATOM 556 N N . PRO A 1 70 ? 2.246 11.68 -8.883 1 95.62 70 PRO A N 1
ATOM 557 C CA . PRO A 1 70 ? 0.809 11.547 -8.633 1 95.62 70 PRO A CA 1
ATOM 558 C C . PRO A 1 70 ? 0.494 11.172 -7.188 1 95.62 70 PRO A C 1
ATOM 560 O O . PRO A 1 70 ? 1.281 10.477 -6.543 1 95.62 70 PRO A O 1
ATOM 563 N N . PRO A 1 71 ? -0.677 11.719 -6.652 1 97.88 71 PRO A N 1
ATOM 564 C CA . PRO A 1 71 ? -1.081 11.195 -5.344 1 97.88 71 PRO A CA 1
ATOM 565 C C . PRO A 1 71 ? -1.148 9.672 -5.309 1 97.88 71 PRO A C 1
ATOM 567 O O . PRO A 1 71 ? -1.598 9.047 -6.273 1 97.88 71 PRO A O 1
ATOM 570 N N . HIS A 1 72 ? -0.632 9.086 -4.238 1 98.5 72 HIS A N 1
ATOM 571 C CA . HIS A 1 72 ? -0.614 7.629 -4.168 1 98.5 72 HIS A CA 1
ATOM 572 C C . HIS A 1 72 ? -0.329 7.148 -2.748 1 98.5 72 HIS A C 1
ATOM 574 O O . HIS A 1 72 ? 0.198 7.906 -1.928 1 98.5 72 HIS A O 1
ATOM 580 N N . TRP A 1 73 ? -0.72 5.961 -2.447 1 98.81 73 TRP A N 1
ATOM 581 C CA . TRP A 1 73 ? -0.248 5.207 -1.289 1 98.81 73 TRP A CA 1
ATOM 582 C C . TRP A 1 73 ? 0.964 4.355 -1.651 1 98.81 73 TRP A C 1
ATOM 584 O O . TRP A 1 73 ? 1.001 3.742 -2.721 1 98.81 73 TRP A O 1
ATOM 594 N N . MET A 1 74 ? 1.936 4.34 -0.788 1 98.81 74 MET A N 1
ATOM 595 C CA . MET A 1 74 ? 3.154 3.551 -0.943 1 98.81 74 MET A CA 1
ATOM 596 C C . MET A 1 74 ? 3.289 2.529 0.18 1 98.81 74 MET A C 1
ATOM 598 O O . MET A 1 74 ? 3.143 2.869 1.355 1 98.81 74 MET A O 1
ATOM 602 N N . SER A 1 75 ? 3.521 1.264 -0.171 1 98.81 75 SER A N 1
ATOM 603 C CA . SER A 1 75 ? 3.764 0.215 0.814 1 98.81 75 SER A CA 1
ATOM 604 C C . SER A 1 75 ? 5.254 0.067 1.107 1 98.81 75 SER A C 1
ATOM 606 O O . SER A 1 75 ? 6.082 0.128 0.195 1 98.81 75 SER A O 1
ATOM 608 N N . TYR A 1 76 ? 5.59 -0.123 2.328 1 98.94 76 TYR A N 1
ATOM 609 C CA . TYR A 1 76 ? 6.965 -0.28 2.783 1 98.94 76 TYR A CA 1
ATOM 610 C C . TYR A 1 76 ? 7.211 -1.692 3.301 1 98.94 76 TYR A C 1
ATOM 612 O O . TYR A 1 76 ? 6.434 -2.207 4.109 1 98.94 76 TYR A O 1
ATOM 620 N N . ILE A 1 77 ? 8.273 -2.248 2.869 1 98.94 77 ILE A N 1
ATOM 621 C CA . ILE A 1 77 ? 8.703 -3.568 3.322 1 98.94 77 ILE A CA 1
ATOM 622 C C . ILE A 1 77 ? 9.984 -3.443 4.145 1 98.94 77 ILE A C 1
ATOM 624 O O . ILE A 1 77 ? 10.93 -2.773 3.732 1 98.94 77 ILE A O 1
ATOM 628 N N . LEU A 1 78 ? 9.953 -4.066 5.301 1 98.75 78 LEU A N 1
ATOM 629 C CA . LEU A 1 78 ? 11.086 -4.023 6.219 1 98.75 78 LEU A CA 1
ATOM 630 C C . LEU A 1 78 ? 12.219 -4.918 5.727 1 98.75 78 LEU A C 1
ATOM 632 O O . LEU A 1 78 ? 11.992 -6.07 5.352 1 98.75 78 LEU A O 1
ATOM 636 N N . VAL A 1 79 ? 13.398 -4.395 5.664 1 98.88 79 VAL A N 1
ATOM 637 C CA . VAL A 1 79 ? 14.594 -5.195 5.406 1 98.88 79 VAL A CA 1
ATOM 638 C C . VAL A 1 79 ? 15.633 -4.941 6.5 1 98.88 79 VAL A C 1
ATOM 640 O O . VAL A 1 79 ? 15.633 -3.883 7.129 1 98.88 79 VAL A O 1
ATOM 643 N N . ASP A 1 80 ? 16.516 -5.895 6.715 1 98.38 80 ASP A N 1
ATOM 644 C CA . ASP A 1 80 ? 17.516 -5.812 7.773 1 98.38 80 ASP A CA 1
ATOM 645 C C . ASP A 1 80 ? 18.641 -4.867 7.383 1 98.38 80 ASP A C 1
ATOM 647 O O . ASP A 1 80 ? 19.219 -4.191 8.242 1 98.38 80 ASP A O 1
ATOM 651 N N . ASP A 1 81 ? 19.031 -4.871 6.168 1 98.56 81 ASP A N 1
ATOM 652 C CA . ASP A 1 81 ? 20.125 -4.078 5.605 1 98.56 81 ASP A CA 1
ATOM 653 C C . ASP A 1 81 ? 19.719 -3.484 4.254 1 98.56 81 ASP A C 1
ATOM 655 O O . ASP A 1 81 ? 19.719 -4.184 3.238 1 98.56 81 ASP A O 1
ATOM 659 N N . LEU A 1 82 ? 19.516 -2.188 4.238 1 98.81 82 LEU A N 1
ATOM 660 C CA . LEU A 1 82 ? 18.953 -1.54 3.062 1 98.81 82 LEU A CA 1
ATOM 661 C C . LEU A 1 82 ? 19.938 -1.541 1.907 1 98.81 82 LEU A C 1
ATOM 663 O O . LEU A 1 82 ? 19.562 -1.814 0.764 1 98.81 82 LEU A O 1
ATOM 667 N N . GLU A 1 83 ? 21.125 -1.22 2.158 1 98.56 83 GLU A N 1
ATOM 668 C CA . GLU A 1 83 ? 22.125 -1.139 1.102 1 98.56 83 GLU A CA 1
ATOM 669 C C . GLU A 1 83 ? 22.328 -2.492 0.429 1 98.56 83 GLU A C 1
ATOM 671 O O . GLU A 1 83 ? 22.375 -2.582 -0.8 1 98.56 83 GLU A O 1
ATOM 676 N N . LYS A 1 84 ? 22.422 -3.51 1.223 1 98.75 84 LYS A N 1
ATOM 677 C CA . LYS A 1 84 ? 22.562 -4.852 0.67 1 98.75 84 LYS A CA 1
ATOM 678 C C . LYS A 1 84 ? 21.328 -5.262 -0.114 1 98.75 84 LYS A C 1
ATOM 680 O O . LYS A 1 84 ? 21.438 -5.859 -1.187 1 98.75 84 LYS A O 1
ATOM 685 N N . SER A 1 85 ? 20.188 -4.969 0.447 1 98.88 85 SER A N 1
ATOM 686 C CA . SER A 1 85 ? 18.938 -5.301 -0.225 1 98.88 85 SER A CA 1
ATOM 687 C C . SER A 1 85 ? 18.812 -4.555 -1.549 1 98.88 85 SER A C 1
ATOM 689 O O . SER A 1 85 ? 18.344 -5.121 -2.539 1 98.88 85 SER A O 1
ATOM 691 N N . LEU A 1 86 ? 19.172 -3.312 -1.529 1 98.81 86 LEU A N 1
ATOM 692 C CA . LEU A 1 86 ? 19.094 -2.518 -2.75 1 98.81 86 LEU A CA 1
ATOM 693 C C . LEU A 1 86 ? 20.031 -3.072 -3.82 1 98.81 86 LEU A C 1
ATOM 695 O O . LEU A 1 86 ? 19.656 -3.174 -4.988 1 98.81 86 LEU A O 1
ATOM 699 N N . GLU A 1 87 ? 21.234 -3.393 -3.457 1 98.75 87 GLU A N 1
ATOM 700 C CA . GLU A 1 87 ? 22.172 -3.994 -4.391 1 98.75 87 GLU A CA 1
ATOM 701 C C . GLU A 1 87 ? 21.609 -5.281 -4.992 1 98.75 87 GLU A C 1
ATOM 703 O O . GLU A 1 87 ? 21.656 -5.473 -6.211 1 98.75 87 GLU A O 1
ATOM 708 N N . LYS A 1 88 ? 21.141 -6.113 -4.121 1 98.88 88 LYS A N 1
ATOM 709 C CA . LYS A 1 88 ? 20.547 -7.367 -4.586 1 98.88 88 LYS A CA 1
ATOM 710 C C . LYS A 1 88 ? 19.359 -7.113 -5.496 1 98.88 88 LYS A C 1
ATOM 712 O O . LYS A 1 88 ? 19.203 -7.77 -6.527 1 98.88 88 LYS A O 1
ATOM 717 N N . ALA A 1 89 ? 18.484 -6.184 -5.121 1 98.94 89 ALA A N 1
ATOM 718 C CA . ALA A 1 89 ? 17.328 -5.836 -5.93 1 98.94 89 ALA A CA 1
ATOM 719 C C . ALA A 1 89 ? 17.75 -5.395 -7.328 1 98.94 89 ALA A C 1
ATOM 721 O O . ALA A 1 89 ? 17.125 -5.793 -8.32 1 98.94 89 ALA A O 1
ATOM 722 N N . ASN A 1 90 ? 18.703 -4.602 -7.367 1 98.62 90 ASN A N 1
ATOM 723 C CA . ASN A 1 90 ? 19.219 -4.141 -8.648 1 98.62 90 ASN A CA 1
ATOM 724 C C . ASN A 1 90 ? 19.719 -5.301 -9.508 1 98.62 90 ASN A C 1
ATOM 726 O O . ASN A 1 90 ? 19.438 -5.367 -10.703 1 98.62 90 ASN A O 1
ATOM 730 N N . GLN A 1 91 ? 20.422 -6.184 -8.891 1 98.81 91 GLN A N 1
ATOM 731 C CA . GLN A 1 91 ? 20.922 -7.367 -9.586 1 98.81 91 GLN A CA 1
ATOM 732 C C . GLN A 1 91 ? 19.781 -8.211 -10.125 1 98.81 91 GLN A C 1
ATOM 734 O O . GLN A 1 91 ? 19.922 -8.859 -11.164 1 98.81 91 GLN A O 1
ATOM 739 N N . LEU A 1 92 ? 18.719 -8.148 -9.445 1 98.81 92 LEU A N 1
ATOM 740 C CA . LEU A 1 92 ? 17.578 -8.961 -9.805 1 98.81 92 LEU A CA 1
ATOM 741 C C . LEU A 1 92 ? 16.656 -8.227 -10.781 1 98.81 92 LEU A C 1
ATOM 743 O O . LEU A 1 92 ? 15.594 -8.727 -11.141 1 98.81 92 LEU A O 1
ATOM 747 N N . GLY A 1 93 ? 17 -7.027 -11.156 1 98.69 93 GLY A N 1
ATOM 748 C CA . GLY A 1 93 ? 16.297 -6.367 -12.25 1 98.69 93 GLY A CA 1
ATOM 749 C C . GLY A 1 93 ? 15.391 -5.238 -11.781 1 98.69 93 GLY A C 1
ATOM 750 O O . GLY A 1 93 ? 14.695 -4.621 -12.586 1 98.69 93 GLY A O 1
ATOM 751 N N . ALA A 1 94 ? 15.336 -4.98 -10.5 1 98.88 94 ALA A N 1
ATOM 752 C CA . ALA A 1 94 ? 14.586 -3.828 -10.016 1 98.88 94 ALA A CA 1
ATOM 753 C C . ALA A 1 94 ? 15.312 -2.523 -10.328 1 98.88 94 ALA A C 1
ATOM 755 O O . ALA A 1 94 ? 16.531 -2.516 -10.5 1 98.88 94 ALA A O 1
ATOM 756 N N . ILE A 1 95 ? 14.523 -1.433 -10.445 1 98.75 95 ILE A N 1
ATOM 757 C CA . ILE A 1 95 ? 15.078 -0.126 -10.773 1 98.75 95 ILE A CA 1
ATOM 758 C C . ILE A 1 95 ? 14.82 0.852 -9.633 1 98.75 95 ILE A C 1
ATOM 760 O O . ILE A 1 95 ? 13.672 1.203 -9.352 1 98.75 95 ILE A O 1
ATOM 764 N N . PRO A 1 96 ? 15.914 1.281 -8.977 1 98.5 96 PRO A N 1
ATOM 765 C CA . PRO A 1 96 ? 15.703 2.336 -7.98 1 98.5 96 PRO A CA 1
ATOM 766 C C . PRO A 1 96 ? 15.125 3.613 -8.594 1 98.5 96 PRO A C 1
ATOM 768 O O . PRO A 1 96 ? 15.523 4.008 -9.695 1 98.5 96 PRO A O 1
ATOM 771 N N . LYS A 1 97 ? 14.211 4.203 -7.91 1 97.94 97 LYS A N 1
ATOM 772 C CA . LYS A 1 97 ? 13.555 5.395 -8.43 1 97.94 97 LYS A CA 1
ATOM 773 C C . LYS A 1 97 ? 14.039 6.648 -7.703 1 97.94 97 LYS A C 1
ATOM 775 O O . LYS A 1 97 ? 13.641 7.766 -8.055 1 97.94 97 LYS A O 1
ATOM 780 N N . MET A 1 98 ? 14.828 6.57 -6.734 1 97.06 98 MET A N 1
ATOM 781 C CA . MET A 1 98 ? 15.438 7.621 -5.922 1 97.06 98 MET A CA 1
ATOM 782 C C . MET A 1 98 ? 16.641 7.082 -5.145 1 97.06 98 MET A C 1
ATOM 784 O O . MET A 1 98 ? 16.781 5.871 -4.977 1 97.06 98 MET A O 1
ATOM 788 N N . PRO A 1 99 ? 17.516 8.016 -4.754 1 97.62 99 PRO A N 1
ATOM 789 C CA . PRO A 1 99 ? 18.562 7.547 -3.832 1 97.62 99 PRO A CA 1
ATOM 790 C C . PRO A 1 99 ? 18 7.145 -2.471 1 97.62 99 PRO A C 1
ATOM 792 O O . PRO A 1 99 ? 16.844 7.43 -2.166 1 97.62 99 PRO A O 1
ATOM 795 N N . ILE A 1 100 ? 18.812 6.398 -1.72 1 98.31 100 ILE A N 1
ATOM 796 C CA . ILE A 1 100 ? 18.438 6.113 -0.339 1 98.31 100 ILE A CA 1
ATOM 797 C C . ILE A 1 100 ? 18.188 7.422 0.408 1 98.31 100 ILE A C 1
ATOM 799 O O . ILE A 1 100 ? 18.984 8.367 0.302 1 98.31 100 ILE A O 1
ATOM 803 N N . LYS A 1 101 ? 17.094 7.434 1.112 1 97.12 101 LYS A N 1
ATOM 804 C CA . LYS A 1 101 ? 16.734 8.625 1.877 1 97.12 101 LYS A CA 1
ATOM 805 C C . LYS A 1 101 ? 16.656 8.312 3.369 1 97.12 101 LYS A C 1
ATOM 807 O O . LYS A 1 101 ? 16.109 7.285 3.771 1 97.12 101 LYS A O 1
ATOM 812 N N . GLN A 1 102 ? 17.172 9.211 4.16 1 95.69 102 GLN A N 1
ATOM 813 C CA . GLN A 1 102 ? 17.078 9.102 5.609 1 95.69 102 GLN A CA 1
ATOM 814 C C . GLN A 1 102 ? 15.781 9.727 6.125 1 95.69 102 GLN A C 1
ATOM 816 O O . GLN A 1 102 ? 15.406 10.828 5.715 1 95.69 102 GLN A O 1
ATOM 821 N N . ALA A 1 103 ? 15.086 9.023 6.941 1 93.75 103 ALA A N 1
ATOM 822 C CA . ALA A 1 103 ? 13.891 9.531 7.613 1 93.75 103 ALA A CA 1
ATOM 823 C C . ALA A 1 103 ? 14.188 9.891 9.062 1 93.75 103 ALA A C 1
ATOM 825 O O . ALA A 1 103 ? 13.766 9.195 9.992 1 93.75 103 ALA A O 1
ATOM 826 N N . GLY A 1 104 ? 14.891 11.039 9.18 1 90.19 104 GLY A N 1
ATOM 827 C CA . GLY A 1 104 ? 15.305 11.469 10.508 1 90.19 104 GLY A CA 1
ATOM 828 C C . GLY A 1 104 ? 16.094 10.422 11.258 1 90.19 104 GLY A C 1
ATOM 829 O O . GLY A 1 104 ? 17.078 9.883 10.734 1 90.19 104 GLY A O 1
ATOM 830 N N . GLU A 1 105 ? 15.68 10.219 12.531 1 91.44 105 GLU A N 1
ATOM 831 C CA . GLU A 1 105 ? 16.375 9.258 13.367 1 91.44 105 GLU A CA 1
ATOM 832 C C . GLU A 1 105 ? 15.672 7.902 13.359 1 91.44 105 GLU A C 1
ATOM 834 O O . GLU A 1 105 ? 16.047 6.992 14.102 1 91.44 105 GLU A O 1
ATOM 839 N N . TYR A 1 106 ? 14.719 7.75 12.578 1 93.75 106 TYR A N 1
ATOM 840 C CA . TYR A 1 106 ? 13.867 6.574 12.633 1 93.75 106 TYR A CA 1
ATOM 841 C C . TYR A 1 106 ? 14.406 5.461 11.742 1 93.75 106 TYR A C 1
ATOM 843 O O . TYR A 1 106 ? 14.352 4.285 12.109 1 93.75 106 TYR A O 1
ATOM 851 N N . GLY A 1 107 ? 14.914 5.844 10.57 1 97.44 107 GLY A N 1
ATOM 852 C CA . GLY A 1 107 ? 15.391 4.844 9.625 1 97.44 107 GLY A CA 1
ATOM 853 C C . GLY A 1 107 ? 15.734 5.422 8.266 1 97.44 107 GLY A C 1
ATOM 854 O O . GLY A 1 107 ? 15.977 6.621 8.141 1 97.44 107 GLY A O 1
ATOM 855 N N . LYS A 1 108 ? 15.938 4.59 7.297 1 98.44 108 LYS A N 1
ATOM 856 C CA . LYS A 1 108 ? 16.203 4.957 5.91 1 98.44 108 LYS A CA 1
ATOM 857 C C . LYS A 1 108 ? 15.398 4.09 4.949 1 98.44 108 LYS A C 1
ATOM 859 O O . LYS A 1 108 ? 14.977 2.988 5.305 1 98.44 108 LYS A O 1
ATOM 864 N N . PHE A 1 109 ? 15.195 4.629 3.758 1 98.75 109 PHE A N 1
ATOM 865 C CA . PHE A 1 109 ? 14.375 3.891 2.805 1 98.75 109 PHE A CA 1
ATOM 866 C C . PHE A 1 109 ? 14.781 4.215 1.373 1 98.75 109 PHE A C 1
ATOM 868 O O . PHE A 1 109 ? 15.547 5.156 1.137 1 98.75 109 PHE A O 1
ATOM 875 N N . VAL A 1 110 ? 14.328 3.434 0.449 1 98.81 110 VAL A N 1
ATOM 876 C CA . VAL A 1 110 ? 14.445 3.629 -0.993 1 98.81 110 VAL A CA 1
ATOM 877 C C . VAL A 1 110 ? 13.18 3.146 -1.687 1 98.81 110 VAL A C 1
ATOM 879 O O . VAL A 1 110 ? 12.57 2.158 -1.266 1 98.81 110 VAL A O 1
ATOM 882 N N . VAL A 1 111 ? 12.734 3.895 -2.648 1 98.75 111 VAL A N 1
ATOM 883 C CA . VAL A 1 111 ? 11.648 3.447 -3.518 1 98.75 111 VAL A CA 1
ATOM 884 C C . VAL A 1 111 ? 12.227 2.82 -4.785 1 98.75 111 VAL A C 1
ATOM 886 O O . VAL A 1 111 ? 13.156 3.365 -5.387 1 98.75 111 VAL A O 1
ATOM 889 N N . LEU A 1 112 ? 11.719 1.699 -5.152 1 98.75 112 LEU A N 1
ATOM 890 C CA . LEU A 1 112 ? 12.141 1.065 -6.398 1 98.75 112 LEU A CA 1
ATOM 891 C C . LEU A 1 112 ? 10.938 0.553 -7.18 1 98.75 112 LEU A C 1
ATOM 893 O O . LEU A 1 112 ? 9.836 0.447 -6.637 1 98.75 112 LEU A O 1
ATOM 897 N N . ALA A 1 113 ? 11.094 0.404 -8.469 1 98.81 113 ALA A N 1
ATOM 898 C CA . ALA A 1 113 ? 10.188 -0.403 -9.289 1 98.81 113 ALA A CA 1
ATOM 899 C C . ALA A 1 113 ? 10.672 -1.849 -9.375 1 98.81 113 ALA A C 1
ATOM 901 O O . ALA A 1 113 ? 11.82 -2.105 -9.734 1 98.81 113 ALA A O 1
ATOM 902 N N . ASP A 1 114 ? 9.836 -2.789 -8.984 1 98.88 114 ASP A N 1
ATOM 903 C CA . ASP A 1 114 ? 10.227 -4.184 -9.133 1 98.88 114 ASP A CA 1
ATOM 904 C C . ASP A 1 114 ? 10.375 -4.559 -10.609 1 98.88 114 ASP A C 1
ATOM 906 O O . ASP A 1 114 ? 10.086 -3.744 -11.492 1 98.88 114 ASP A O 1
ATOM 910 N N . PRO A 1 115 ? 10.852 -5.711 -10.992 1 98.62 115 PRO A N 1
ATOM 911 C CA . PRO A 1 115 ? 11.172 -6.02 -12.391 1 98.62 115 PRO A CA 1
ATOM 912 C C . PRO A 1 115 ? 9.953 -5.949 -13.305 1 98.62 115 PRO A C 1
ATOM 914 O O . PRO A 1 115 ? 10.094 -5.895 -14.523 1 98.62 115 PRO A O 1
ATOM 917 N N . THR A 1 116 ? 8.75 -5.996 -12.711 1 98.12 116 THR A N 1
ATOM 918 C CA . THR A 1 116 ? 7.531 -5.98 -13.523 1 98.12 116 THR A CA 1
ATOM 919 C C . THR A 1 116 ? 6.93 -4.578 -13.562 1 98.12 116 THR A C 1
ATOM 921 O O . THR A 1 116 ? 5.91 -4.355 -14.219 1 98.12 116 THR A O 1
ATOM 924 N N . GLY A 1 117 ? 7.52 -3.65 -12.773 1 98.25 117 GLY A N 1
ATOM 925 C CA . GLY A 1 117 ? 7.141 -2.252 -12.922 1 98.25 117 GLY A CA 1
ATOM 926 C C . GLY A 1 117 ? 6.402 -1.709 -11.711 1 98.25 117 GLY A C 1
ATOM 927 O O . GLY A 1 117 ? 6.117 -0.512 -11.641 1 98.25 117 GLY A O 1
ATOM 928 N N . ALA A 1 118 ? 6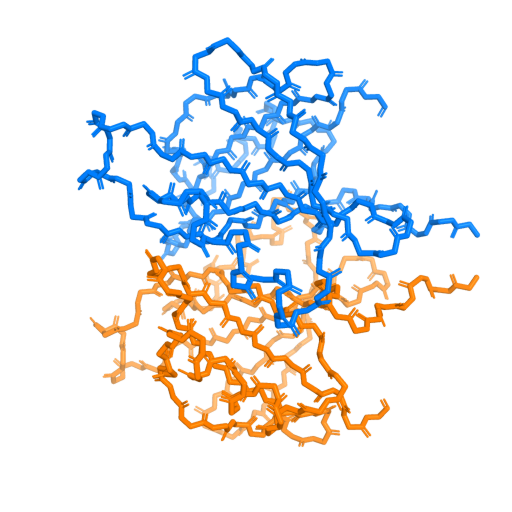.039 -2.512 -10.766 1 98.62 118 ALA A N 1
ATOM 929 C CA . ALA A 1 118 ? 5.316 -2.041 -9.594 1 98.62 118 ALA A CA 1
ATOM 930 C C . ALA A 1 118 ? 6.254 -1.328 -8.617 1 98.62 118 ALA A C 1
ATOM 932 O O . ALA A 1 118 ? 7.324 -1.841 -8.289 1 98.62 118 ALA A O 1
ATOM 933 N N . HIS A 1 119 ? 5.859 -0.166 -8.141 1 98.81 119 HIS A N 1
ATOM 934 C CA . HIS A 1 119 ? 6.652 0.585 -7.172 1 98.81 119 HIS A CA 1
ATOM 935 C C . HIS A 1 119 ? 6.426 0.07 -5.758 1 98.81 119 HIS A C 1
ATOM 937 O O . HIS A 1 119 ? 5.293 -0.249 -5.383 1 98.81 119 HIS A O 1
ATOM 943 N N . VAL A 1 120 ? 7.488 -0.001 -4.949 1 98.88 120 VAL A N 1
ATOM 944 C CA . VAL A 1 120 ? 7.449 -0.376 -3.539 1 98.88 120 VAL A CA 1
ATOM 945 C C . VAL A 1 120 ? 8.656 0.214 -2.812 1 98.88 120 VAL A C 1
ATOM 947 O O . VAL A 1 120 ? 9.688 0.489 -3.43 1 98.88 120 VAL A O 1
ATOM 950 N N . ALA A 1 121 ? 8.5 0.435 -1.535 1 98.94 121 ALA A N 1
ATOM 951 C CA . ALA A 1 121 ? 9.617 0.959 -0.751 1 98.94 121 ALA A CA 1
ATOM 952 C C . ALA A 1 121 ? 10.234 -0.132 0.118 1 98.94 121 ALA A C 1
ATOM 954 O O . ALA A 1 121 ? 9.523 -0.971 0.673 1 98.94 121 ALA A O 1
ATOM 955 N N . LEU A 1 122 ? 11.508 -0.156 0.202 1 98.94 122 LEU A N 1
ATOM 956 C CA . LEU A 1 122 ? 12.234 -0.902 1.227 1 98.94 122 LEU A CA 1
ATOM 957 C C . LEU A 1 122 ? 12.625 0.008 2.387 1 98.94 122 LEU A C 1
ATOM 959 O O . LEU A 1 122 ? 13.039 1.149 2.174 1 98.94 122 LEU A O 1
ATOM 963 N N . TRP A 1 123 ? 12.508 -0.485 3.59 1 98.88 123 TRP A N 1
ATOM 964 C CA . TRP A 1 123 ? 12.742 0.282 4.809 1 98.88 123 TRP A CA 1
ATOM 965 C C . TRP A 1 123 ? 13.703 -0.451 5.738 1 98.88 123 TRP A C 1
ATOM 967 O O . TRP A 1 123 ? 13.562 -1.655 5.965 1 98.88 123 TRP A O 1
ATOM 977 N N . GLN A 1 124 ? 14.641 0.236 6.207 1 98.88 124 GLN A N 1
ATOM 978 C CA . GLN A 1 124 ? 15.469 -0.225 7.316 1 98.88 124 GLN A CA 1
ATOM 979 C C . GLN A 1 124 ? 15.305 0.672 8.539 1 98.88 124 GLN A C 1
ATOM 981 O O . GLN A 1 124 ? 15.602 1.868 8.484 1 98.88 124 GLN A O 1
ATOM 986 N N . SER A 1 125 ? 14.859 0.052 9.648 1 97.62 125 SER A N 1
ATOM 987 C CA . SER A 1 125 ? 14.711 0.791 10.898 1 97.62 125 SER A CA 1
ATOM 988 C C . SER A 1 125 ? 16.062 1.017 11.578 1 97.62 125 SER A C 1
ATOM 990 O O . SER A 1 125 ? 16.906 0.125 11.586 1 97.62 125 SER A O 1
ATOM 992 N N . LEU A 1 126 ? 16.344 2.225 12.07 1 92.19 126 LEU A N 1
ATOM 993 C CA . LEU A 1 126 ? 17.562 2.5 12.82 1 92.19 126 LEU A CA 1
ATOM 994 C C . LEU A 1 126 ? 17.359 2.229 14.305 1 92.19 126 LEU A C 1
ATOM 996 O O . LEU A 1 126 ? 18.328 2.164 15.07 1 92.19 126 LEU A O 1
ATOM 1000 N N . ASN A 1 127 ? 16.172 2.004 14.875 1 76.94 127 ASN A N 1
ATOM 1001 C CA . ASN A 1 127 ? 15.945 1.741 16.297 1 76.94 127 ASN A CA 1
ATOM 1002 C C . ASN A 1 127 ? 15.461 0.313 16.516 1 76.94 127 ASN A C 1
ATOM 1004 O O . ASN A 1 127 ? 14.914 -0.315 15.617 1 76.94 127 ASN A O 1
ATOM 1008 N N . MET B 1 1 ? -1.292 -12.328 21.812 1 35.72 1 MET B N 1
ATOM 1009 C CA . MET B 1 1 ? -2.424 -12.344 20.891 1 35.72 1 MET B CA 1
ATOM 1010 C C . MET B 1 1 ? -2.023 -11.797 19.516 1 35.72 1 MET B C 1
ATOM 1012 O O . MET B 1 1 ? -1.136 -10.945 19.422 1 35.72 1 MET B O 1
ATOM 1016 N N . LYS B 1 2 ? -2.125 -12.539 18.516 1 51 2 LYS B N 1
ATOM 1017 C CA . LYS B 1 2 ? -1.848 -12.047 17.156 1 51 2 LYS B CA 1
ATOM 1018 C C . L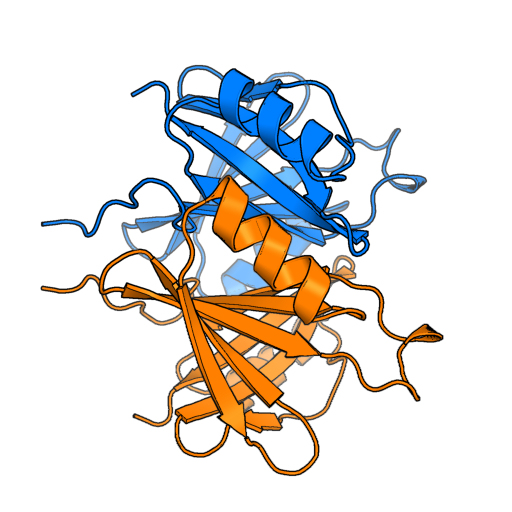YS B 1 2 ? -2.48 -10.672 16.938 1 51 2 LYS B C 1
ATOM 1020 O O . LYS B 1 2 ? -3.658 -10.477 17.234 1 51 2 LYS B O 1
ATOM 1025 N N . ASP B 1 3 ? -1.777 -9.547 16.906 1 73.81 3 ASP B N 1
ATOM 1026 C CA . ASP B 1 3 ? -2.312 -8.203 16.719 1 73.81 3 ASP B CA 1
ATOM 1027 C C . ASP B 1 3 ? -3.125 -8.102 15.438 1 73.81 3 ASP B C 1
ATOM 1029 O O . ASP B 1 3 ? -2.57 -7.848 14.367 1 73.81 3 ASP B O 1
ATOM 1033 N N . THR B 1 4 ? -4.438 -8.602 15.516 1 87.69 4 THR B N 1
ATOM 1034 C CA . THR B 1 4 ? -5.387 -8.586 14.406 1 87.69 4 THR B CA 1
ATOM 1035 C C . THR B 1 4 ? -5.828 -7.156 14.102 1 87.69 4 THR B C 1
ATOM 1037 O O . THR B 1 4 ? -6.188 -6.402 15.008 1 87.69 4 THR B O 1
ATOM 1040 N N . PRO B 1 5 ? -5.848 -6.84 12.836 1 93.44 5 PRO B N 1
ATOM 1041 C CA . PRO B 1 5 ? -6.273 -5.484 12.477 1 93.44 5 PRO B CA 1
ATOM 1042 C C . PRO B 1 5 ? -7.707 -5.184 12.898 1 93.44 5 PRO B C 1
ATOM 1044 O O . PRO B 1 5 ? -8.531 -6.098 12.992 1 93.44 5 PRO B O 1
ATOM 1047 N N . SER B 1 6 ? -7.941 -3.938 13.18 1 95.75 6 SER B N 1
ATOM 1048 C CA . SER B 1 6 ? -9.273 -3.434 13.484 1 95.75 6 SER B CA 1
ATOM 1049 C C . SER B 1 6 ? -9.719 -2.395 12.461 1 95.75 6 SER B C 1
ATOM 1051 O O . SER B 1 6 ? -8.961 -2.037 11.562 1 95.75 6 SER B O 1
ATOM 1053 N N . HIS B 1 7 ? -10.992 -1.969 12.562 1 97.56 7 HIS B N 1
ATOM 1054 C CA . HIS B 1 7 ? -11.539 -0.956 11.664 1 97.56 7 HIS B CA 1
ATOM 1055 C C . HIS B 1 7 ? -10.57 0.206 11.484 1 97.56 7 HIS B C 1
ATOM 1057 O O . HIS B 1 7 ? -10.055 0.751 12.469 1 97.56 7 HIS B O 1
ATOM 1063 N N . GLY B 1 8 ? -10.289 0.601 10.234 1 98.31 8 GLY B N 1
ATOM 1064 C CA . GLY B 1 8 ? -9.445 1.744 9.922 1 98.31 8 GLY B CA 1
ATOM 1065 C C . GLY B 1 8 ? -7.984 1.382 9.781 1 98.31 8 GLY B C 1
ATOM 1066 O O . GLY B 1 8 ? -7.172 2.207 9.352 1 98.31 8 GLY B O 1
ATOM 1067 N N . GLU B 1 9 ? -7.605 0.192 10.125 1 98.06 9 GLU B N 1
ATOM 1068 C CA . GLU B 1 9 ? -6.207 -0.215 10.062 1 98.06 9 GLU B CA 1
ATOM 1069 C C . GLU B 1 9 ? -5.91 -0.951 8.758 1 98.06 9 GLU B C 1
ATOM 1071 O O . GLU B 1 9 ? -6.781 -1.629 8.203 1 98.06 9 GLU B O 1
ATOM 1076 N N . PHE B 1 10 ? -4.742 -0.781 8.297 1 98.31 10 PHE B N 1
ATOM 1077 C CA . PHE B 1 10 ? -4.301 -1.538 7.133 1 98.31 10 PHE B CA 1
ATOM 1078 C C . PHE B 1 10 ? -4.262 -3.031 7.438 1 98.31 10 PHE B C 1
ATOM 1080 O O . PHE B 1 10 ? -3.822 -3.436 8.516 1 98.31 10 PHE B O 1
ATOM 1087 N N . CYS B 1 11 ? -4.715 -3.807 6.434 1 97.94 11 CYS B N 1
ATOM 1088 C CA . CYS B 1 11 ? -4.871 -5.215 6.781 1 97.94 11 CYS B CA 1
ATOM 1089 C C . CYS B 1 11 ? -4.305 -6.113 5.691 1 97.94 11 CYS B C 1
ATOM 1091 O O . CYS B 1 11 ? -4.188 -7.328 5.875 1 97.94 11 CYS B O 1
ATOM 1093 N N . TRP B 1 12 ? -3.934 -5.543 4.613 1 98.38 12 TRP B N 1
ATOM 1094 C CA . TRP B 1 12 ? -3.492 -6.375 3.502 1 98.38 12 TRP B CA 1
ATOM 1095 C C . TRP B 1 12 ? -2.781 -5.539 2.441 1 98.38 12 TRP B C 1
ATOM 1097 O O . TRP B 1 12 ? -3.092 -4.359 2.264 1 98.38 12 TRP B O 1
ATOM 1107 N N . ASN B 1 13 ? -1.795 -5.992 1.761 1 98.81 13 ASN B N 1
ATOM 1108 C CA . ASN B 1 13 ? -1.167 -5.473 0.551 1 98.81 13 ASN B CA 1
ATOM 1109 C C . ASN B 1 13 ? -1.233 -6.48 -0.592 1 98.81 13 ASN B C 1
ATOM 1111 O O . ASN B 1 13 ? -1.039 -7.68 -0.381 1 98.81 13 ASN B O 1
ATOM 1115 N N . GLU B 1 14 ? -1.552 -5.961 -1.732 1 98.81 14 GLU B N 1
ATOM 1116 C CA . GLU B 1 14 ? -1.733 -6.863 -2.867 1 98.81 14 GLU B CA 1
ATOM 1117 C C . GLU B 1 14 ? -1.006 -6.344 -4.105 1 98.81 14 GLU B C 1
ATOM 1119 O O . GLU B 1 14 ? -1.108 -5.164 -4.441 1 98.81 14 GLU B O 1
ATOM 1124 N N . LEU B 1 15 ? -0.302 -7.227 -4.777 1 98.81 15 LEU B N 1
ATOM 1125 C CA . LEU B 1 15 ? 0.396 -6.91 -6.016 1 98.81 15 LEU B CA 1
ATOM 1126 C C . LEU B 1 15 ? -0.421 -7.348 -7.227 1 98.81 15 LEU B C 1
ATOM 1128 O O . LEU B 1 15 ? -0.849 -8.5 -7.309 1 98.81 15 LEU B O 1
ATOM 1132 N N . ALA B 1 16 ? -0.684 -6.426 -8.117 1 97.62 16 ALA B N 1
ATOM 1133 C CA . ALA B 1 16 ? -1.09 -6.746 -9.484 1 97.62 16 ALA B CA 1
ATOM 1134 C C . ALA B 1 16 ? 0.1 -6.688 -10.438 1 97.62 16 ALA B C 1
ATOM 1136 O O . ALA B 1 16 ? 0.831 -5.695 -10.469 1 97.62 16 ALA B O 1
ATOM 1137 N N . THR B 1 17 ? 0.304 -7.711 -11.211 1 97.25 17 THR B N 1
ATOM 1138 C CA . THR B 1 17 ? 1.49 -7.754 -12.062 1 97.25 17 THR B CA 1
ATOM 1139 C C . THR B 1 17 ? 1.171 -8.406 -13.406 1 97.25 17 THR B C 1
ATOM 1141 O O . THR B 1 17 ? 0.294 -9.266 -13.484 1 97.25 17 THR B O 1
ATOM 1144 N N . GLY B 1 18 ? 1.906 -7.957 -14.43 1 94.25 18 GLY B N 1
ATOM 1145 C CA . GLY B 1 18 ? 1.743 -8.523 -15.758 1 94.25 18 GLY B CA 1
ATOM 1146 C C . GLY B 1 18 ? 2.562 -9.781 -15.977 1 94.25 18 GLY B C 1
ATOM 1147 O O . GLY B 1 18 ? 2.418 -10.453 -17 1 94.25 18 GLY B O 1
ATOM 1148 N N . ASN B 1 19 ? 3.416 -10.102 -15.086 1 95.5 19 ASN B N 1
ATOM 1149 C CA . ASN B 1 19 ? 4.273 -11.273 -15.148 1 95.5 19 ASN B CA 1
ATOM 1150 C C . ASN B 1 19 ? 4.477 -11.898 -13.766 1 95.5 19 ASN B C 1
ATOM 1152 O O . ASN B 1 19 ? 5.426 -11.555 -13.062 1 95.5 19 ASN B O 1
ATOM 1156 N N . LEU B 1 20 ? 3.588 -12.867 -13.438 1 96.25 20 LEU B N 1
ATOM 1157 C CA . LEU B 1 20 ? 3.531 -13.477 -12.109 1 96.25 20 LEU B CA 1
ATOM 1158 C C . LEU B 1 20 ? 4.844 -14.18 -11.781 1 96.25 20 LEU B C 1
ATOM 1160 O O . LEU B 1 20 ? 5.383 -14.008 -10.68 1 96.25 20 LEU B O 1
ATOM 1164 N N . GLY B 1 21 ? 5.348 -14.961 -12.688 1 97.44 21 GLY B N 1
ATOM 1165 C CA . GLY B 1 21 ? 6.586 -15.695 -12.461 1 97.44 21 GLY B CA 1
ATOM 1166 C C . GLY B 1 21 ? 7.758 -14.789 -12.133 1 97.44 21 GLY B C 1
ATOM 1167 O O . GLY B 1 21 ? 8.516 -15.062 -11.195 1 97.44 21 GLY B O 1
ATOM 1168 N N . ALA B 1 22 ? 7.934 -13.719 -12.906 1 98.31 22 ALA B N 1
ATOM 1169 C CA . ALA B 1 22 ? 9.023 -12.773 -12.68 1 98.31 22 ALA B CA 1
ATOM 1170 C C . ALA B 1 22 ? 8.891 -12.094 -11.32 1 98.31 22 ALA B C 1
ATOM 1172 O O . ALA B 1 22 ? 9.883 -11.914 -10.609 1 98.31 22 ALA B O 1
ATOM 1173 N N . ALA B 1 23 ? 7.691 -11.711 -11 1 98.56 23 ALA B N 1
ATOM 1174 C CA . ALA B 1 23 ? 7.457 -11.07 -9.703 1 98.56 23 ALA B CA 1
ATOM 1175 C C . ALA B 1 23 ? 7.801 -12.016 -8.555 1 98.56 23 ALA B C 1
ATOM 1177 O O . ALA B 1 23 ? 8.523 -11.648 -7.633 1 98.56 23 ALA B O 1
ATOM 1178 N N . LYS B 1 24 ? 7.324 -13.227 -8.633 1 98.69 24 LYS B N 1
ATOM 1179 C CA . LYS B 1 24 ? 7.578 -14.211 -7.582 1 98.69 24 LYS B CA 1
ATOM 1180 C C . LYS B 1 24 ? 9.07 -14.484 -7.434 1 98.69 24 LYS B C 1
ATOM 1182 O O . LYS B 1 24 ? 9.586 -14.562 -6.316 1 98.69 24 LYS B O 1
ATOM 1187 N N . ASP B 1 25 ? 9.719 -14.664 -8.531 1 98.88 25 ASP B N 1
ATOM 1188 C CA . ASP B 1 25 ? 11.156 -14.922 -8.5 1 98.88 25 ASP B CA 1
ATOM 1189 C C . ASP B 1 25 ? 11.906 -13.773 -7.824 1 98.88 25 ASP B C 1
ATOM 1191 O O . ASP B 1 25 ? 12.781 -14 -6.988 1 98.88 25 ASP B O 1
ATOM 1195 N N . PHE B 1 26 ? 11.562 -12.602 -8.156 1 98.94 26 PHE B N 1
ATOM 1196 C CA . PHE B 1 26 ? 12.195 -11.414 -7.598 1 98.94 26 PHE B CA 1
ATOM 1197 C C . PHE B 1 26 ? 12.039 -11.375 -6.082 1 98.94 26 PHE B C 1
ATOM 1199 O O . PHE B 1 26 ? 13.023 -11.312 -5.352 1 98.94 26 PHE B O 1
ATOM 1206 N N . TYR B 1 27 ? 10.82 -11.43 -5.617 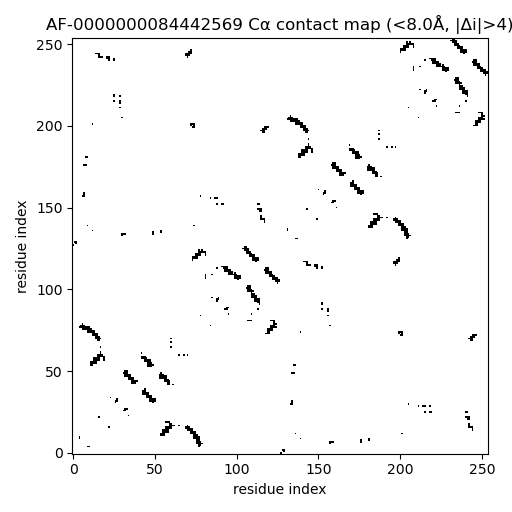1 98.94 27 TYR B N 1
ATOM 1207 C CA . TYR B 1 27 ? 10.562 -11.227 -4.199 1 98.94 27 TYR B CA 1
ATOM 1208 C C . TYR B 1 27 ? 11.023 -12.43 -3.383 1 98.94 27 TYR B C 1
ATOM 1210 O O . TYR B 1 27 ? 11.445 -12.289 -2.234 1 98.94 27 TYR B O 1
ATOM 1218 N N . ARG B 1 28 ? 10.945 -13.664 -3.984 1 98.88 28 ARG B N 1
ATOM 1219 C CA . ARG B 1 28 ? 11.508 -14.828 -3.307 1 98.88 28 ARG B CA 1
ATOM 1220 C C . ARG B 1 28 ? 13 -14.641 -3.055 1 98.88 28 ARG B C 1
ATOM 1222 O O . ARG B 1 28 ? 13.477 -14.844 -1.935 1 98.88 28 ARG B O 1
ATOM 1229 N N . GLN B 1 29 ? 13.68 -14.258 -4.07 1 98.88 29 GLN B N 1
ATOM 1230 C CA . GLN B 1 29 ? 15.125 -14.109 -3.959 1 98.88 29 GLN B CA 1
ATOM 1231 C C . GLN B 1 29 ? 15.492 -12.938 -3.045 1 98.88 29 GLN B C 1
ATOM 1233 O O . GLN B 1 29 ? 16.438 -13.023 -2.27 1 98.88 29 GLN B O 1
ATOM 1238 N N . LEU B 1 30 ? 14.812 -11.867 -3.104 1 98.88 30 LEU B N 1
ATOM 1239 C CA . LEU B 1 30 ? 15.1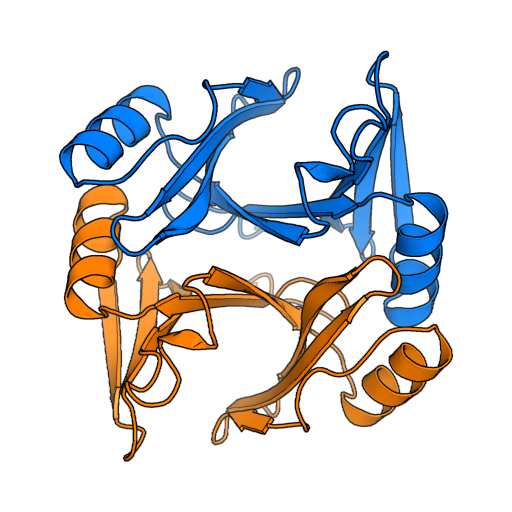48 -10.648 -2.371 1 98.88 30 LEU B CA 1
ATOM 1240 C C . LEU B 1 30 ? 14.75 -10.766 -0.906 1 98.88 30 LEU B C 1
ATOM 1242 O O . LEU B 1 30 ? 15.484 -10.328 -0.018 1 98.88 30 LEU B O 1
ATOM 1246 N N . LEU B 1 31 ? 13.57 -11.344 -0.646 1 98.88 31 LEU B N 1
ATOM 1247 C CA . LEU B 1 31 ? 12.969 -11.203 0.675 1 98.88 31 LEU B CA 1
ATOM 1248 C C . LEU B 1 31 ? 12.703 -12.57 1.303 1 98.88 31 LEU B C 1
ATOM 1250 O O . LEU B 1 31 ? 12.305 -12.656 2.467 1 98.88 31 LEU B O 1
ATOM 1254 N N . GLY B 1 32 ? 12.836 -13.586 0.558 1 98.75 32 GLY B N 1
ATOM 1255 C CA . GLY B 1 32 ? 12.594 -14.922 1.068 1 98.75 32 GLY B CA 1
ATOM 1256 C C . GLY B 1 32 ? 11.125 -15.297 1.101 1 98.75 32 GLY B C 1
ATOM 1257 O O . GLY B 1 32 ? 10.719 -16.188 1.857 1 98.75 32 GLY B O 1
ATOM 1258 N N . TRP B 1 33 ? 10.367 -14.633 0.324 1 98.88 33 TRP B N 1
ATOM 1259 C CA . TRP B 1 33 ? 8.93 -14.906 0.316 1 98.88 33 TRP B CA 1
ATOM 1260 C C . TRP B 1 33 ? 8.641 -16.297 -0.222 1 98.88 33 TRP B C 1
ATOM 1262 O O . TRP B 1 33 ? 9.312 -16.766 -1.148 1 98.88 33 TRP B O 1
ATOM 1272 N N . GLU B 1 34 ? 7.68 -16.922 0.38 1 98.75 34 GLU B N 1
ATOM 1273 C CA . GLU B 1 34 ? 7.098 -18.172 -0.111 1 98.75 34 GLU B CA 1
ATOM 1274 C C . GLU B 1 34 ? 5.668 -17.953 -0.604 1 98.75 34 GLU B C 1
ATOM 1276 O O . GLU B 1 34 ? 5.059 -16.922 -0.322 1 98.75 34 GLU B O 1
ATOM 1281 N N . TYR B 1 35 ? 5.191 -19 -1.376 1 98.56 35 TYR B N 1
ATOM 1282 C CA . TYR B 1 35 ? 3.945 -18.734 -2.084 1 98.56 35 TYR B CA 1
ATOM 1283 C C . TYR B 1 35 ? 3 -19.938 -1.985 1 98.56 35 TYR B C 1
ATOM 1285 O O . TYR B 1 35 ? 3.438 -21.078 -2.039 1 98.56 35 TYR B O 1
ATOM 1293 N N . ILE B 1 36 ? 1.775 -19.625 -1.85 1 97.88 36 ILE B N 1
ATOM 1294 C CA . ILE B 1 36 ? 0.688 -20.578 -2.021 1 97.88 36 ILE B CA 1
ATOM 1295 C C . ILE B 1 36 ? -0.24 -20.109 -3.141 1 97.88 36 ILE B C 1
ATOM 1297 O O . ILE B 1 36 ? -0.874 -19.062 -3.029 1 97.88 36 ILE B O 1
ATOM 1301 N N . ASP B 1 37 ? -0.363 -20.906 -4.184 1 96.06 37 ASP B N 1
ATOM 1302 C CA . ASP B 1 37 ? -1.208 -20.531 -5.312 1 96.06 37 ASP B CA 1
ATOM 1303 C C . ASP B 1 37 ? -2.611 -21.125 -5.164 1 96.06 37 ASP B C 1
ATOM 1305 O O . ASP B 1 37 ? -2.77 -22.281 -4.785 1 96.06 37 ASP B O 1
ATOM 1309 N N . HIS B 1 38 ? -3.504 -20.25 -5.434 1 92.56 38 HIS B N 1
ATOM 1310 C CA . HIS B 1 38 ? -4.898 -20.672 -5.477 1 92.56 38 HIS B CA 1
ATOM 1311 C C . HIS B 1 38 ? -5.48 -20.5 -6.875 1 92.56 38 HIS B C 1
ATOM 1313 O O . HIS B 1 38 ? -5.434 -19.406 -7.445 1 92.56 38 HIS B O 1
ATOM 1319 N N . ASP B 1 39 ? -6.016 -21.547 -7.387 1 87.81 39 ASP B N 1
ATOM 1320 C CA . ASP B 1 39 ? -6.715 -21.484 -8.664 1 87.81 39 ASP B CA 1
ATOM 1321 C C . ASP B 1 39 ? -8.117 -20.906 -8.5 1 87.81 39 ASP B C 1
ATOM 1323 O O . ASP B 1 39 ? -8.969 -21.5 -7.844 1 87.81 39 ASP B O 1
ATOM 1327 N N . MET B 1 40 ? -8.266 -19.781 -9.086 1 83.44 40 MET B N 1
ATOM 1328 C CA . MET B 1 40 ? -9.555 -19.094 -8.961 1 83.44 40 MET B CA 1
ATOM 1329 C C . MET B 1 40 ? -10.398 -19.297 -10.219 1 83.44 40 MET B C 1
ATOM 1331 O O . MET B 1 40 ? -11.422 -18.641 -10.398 1 83.44 40 MET B O 1
ATOM 1335 N N . GLY B 1 41 ? -9.969 -20.281 -11.094 1 82 41 GLY B N 1
ATOM 1336 C CA . GLY B 1 41 ? -10.633 -20.547 -12.359 1 82 41 GLY B CA 1
ATOM 1337 C C . GLY B 1 41 ? -10.102 -19.688 -13.5 1 82 41 GLY B C 1
ATOM 1338 O O . GLY B 1 41 ? -9.289 -20.156 -14.305 1 82 41 GLY B O 1
ATOM 1339 N N . ASP B 1 42 ? -10.383 -18.375 -13.492 1 76.81 42 ASP B N 1
ATOM 1340 C CA . ASP B 1 42 ? -10 -17.5 -14.594 1 76.81 42 ASP B CA 1
ATOM 1341 C C . ASP B 1 42 ? -8.617 -16.906 -14.367 1 76.81 42 ASP B C 1
ATOM 1343 O O . ASP B 1 42 ? -8.031 -16.312 -15.281 1 76.81 42 ASP B O 1
ATOM 1347 N N . PHE B 1 43 ? -8.164 -16.969 -13.062 1 78.44 43 PHE B N 1
ATOM 1348 C CA . PHE B 1 43 ? -6.82 -16.469 -12.781 1 78.44 43 PHE B CA 1
ATOM 1349 C C . PHE B 1 43 ? -6.246 -17.156 -11.547 1 78.44 43 PHE B C 1
ATOM 1351 O O . PHE B 1 43 ? -6.941 -17.906 -10.867 1 78.44 43 PHE B O 1
ATOM 1358 N N . THR B 1 44 ? -5.012 -17.016 -11.328 1 87 44 THR B N 1
ATOM 1359 C CA . THR B 1 44 ? -4.336 -17.5 -10.133 1 87 44 THR B CA 1
ATOM 1360 C C . THR B 1 44 ? -4.18 -16.391 -9.094 1 87 44 THR B C 1
ATOM 1362 O O . THR B 1 44 ? -3.744 -15.289 -9.43 1 87 44 THR B O 1
ATOM 1365 N N . TYR B 1 45 ? -4.66 -16.641 -7.934 1 94.88 45 TYR B N 1
ATOM 1366 C CA . TYR B 1 45 ? -4.355 -15.773 -6.805 1 94.88 45 TYR B CA 1
ATOM 1367 C C . TYR B 1 45 ? -3.295 -16.391 -5.902 1 94.88 45 TYR B C 1
ATOM 1369 O O . TYR B 1 45 ? -3.422 -17.547 -5.492 1 94.88 45 TYR B O 1
ATOM 1377 N N . THR B 1 46 ? -2.297 -15.68 -5.645 1 98 46 THR B N 1
ATOM 1378 C CA . THR B 1 46 ? -1.166 -16.156 -4.859 1 98 46 THR B CA 1
ATOM 1379 C C . THR B 1 46 ? -1.16 -15.516 -3.475 1 98 46 THR B C 1
ATOM 1381 O O . THR B 1 46 ? -1.224 -14.289 -3.354 1 98 46 THR B O 1
ATOM 1384 N N . ILE B 1 47 ? -1.124 -16.328 -2.447 1 98.19 47 ILE B N 1
ATOM 1385 C CA . ILE B 1 47 ? -0.88 -15.844 -1.094 1 98.19 47 ILE B CA 1
ATOM 1386 C C . ILE B 1 47 ? 0.621 -15.82 -0.815 1 98.19 47 ILE B C 1
ATOM 1388 O O . ILE B 1 47 ? 1.325 -16.797 -1.1 1 98.19 47 ILE B O 1
ATOM 1392 N N . VAL B 1 48 ? 1.063 -14.766 -0.308 1 98.81 48 VAL B N 1
ATOM 1393 C CA . VAL B 1 48 ? 2.475 -14.609 0.027 1 98.81 48 VAL B CA 1
ATOM 1394 C C . VAL B 1 48 ? 2.697 -14.93 1.502 1 98.81 48 VAL B C 1
ATOM 1396 O O . VAL B 1 48 ? 1.962 -14.453 2.367 1 98.81 48 VAL B O 1
ATOM 1399 N N . LYS B 1 49 ? 3.699 -15.656 1.736 1 98.38 49 LYS B N 1
ATOM 1400 C CA . LYS B 1 49 ? 4.078 -15.992 3.107 1 98.38 49 LYS B CA 1
ATOM 1401 C C . LYS B 1 49 ? 5.469 -15.453 3.439 1 98.38 49 LYS B C 1
ATOM 1403 O O . LYS B 1 49 ? 6.387 -15.555 2.623 1 98.38 49 LYS B O 1
ATOM 1408 N N . SER B 1 50 ? 5.652 -14.883 4.504 1 97.56 50 SER B N 1
ATOM 1409 C CA . SER B 1 50 ? 6.914 -14.625 5.191 1 97.56 50 SER B CA 1
ATOM 1410 C C . SER B 1 50 ? 7.012 -15.422 6.488 1 97.56 50 SER B C 1
ATOM 1412 O O . SER B 1 50 ? 6.344 -15.094 7.473 1 97.56 50 SER B O 1
ATOM 1414 N N . GLY B 1 51 ? 7.824 -16.469 6.531 1 94.44 51 GLY B N 1
ATOM 1415 C CA . GLY B 1 51 ? 7.703 -17.438 7.605 1 94.44 51 GLY B CA 1
ATOM 1416 C C . GLY B 1 51 ? 6.328 -18.062 7.688 1 94.44 51 GLY B C 1
ATOM 1417 O O . GLY B 1 51 ? 5.816 -18.578 6.691 1 94.44 51 GLY B O 1
ATOM 1418 N N . ASP B 1 52 ? 5.754 -18.016 8.867 1 93 52 ASP B N 1
ATOM 1419 C CA . ASP B 1 52 ? 4.453 -18.641 9.055 1 93 52 ASP B CA 1
ATOM 1420 C C . ASP B 1 52 ? 3.318 -17.641 8.883 1 93 52 ASP B C 1
ATOM 1422 O O . ASP B 1 52 ? 2.148 -17.969 9.078 1 93 52 ASP B O 1
ATOM 1426 N N . LYS B 1 53 ? 3.662 -16.484 8.43 1 95.38 53 LYS B N 1
ATOM 1427 C CA . LYS B 1 53 ? 2.658 -15.43 8.32 1 95.38 53 LYS B CA 1
ATOM 1428 C C . LYS B 1 53 ? 2.238 -15.211 6.871 1 95.38 53 LYS B C 1
ATOM 1430 O O . LYS B 1 53 ? 3.086 -15.148 5.977 1 95.38 53 LYS B O 1
ATOM 1435 N N . GLU B 1 54 ? 0.96 -15.219 6.59 1 96.88 54 GLU B N 1
ATOM 1436 C CA . GLU B 1 54 ? 0.442 -14.703 5.328 1 96.88 54 GLU B CA 1
ATOM 1437 C C . GLU B 1 54 ? 0.426 -13.18 5.316 1 96.88 54 GLU B C 1
ATOM 1439 O O . GLU B 1 54 ? -0.258 -12.555 6.129 1 96.88 54 GLU B O 1
ATOM 1444 N N . ILE B 1 55 ? 1.135 -12.602 4.359 1 97.38 55 ILE B N 1
ATOM 1445 C CA . ILE B 1 55 ? 1.413 -11.18 4.551 1 97.38 55 ILE B CA 1
ATOM 1446 C C . ILE B 1 55 ? 0.907 -10.383 3.352 1 97.38 55 ILE B C 1
ATOM 1448 O O . ILE B 1 55 ? 0.836 -9.156 3.396 1 97.38 55 ILE B O 1
ATOM 1452 N N . ALA B 1 56 ? 0.547 -11.047 2.24 1 98.62 56 ALA B N 1
ATOM 1453 C CA . ALA B 1 56 ? 0.151 -10.336 1.028 1 98.62 56 ALA B CA 1
ATOM 1454 C C . ALA B 1 56 ? -0.503 -11.281 0.026 1 98.62 56 ALA B C 1
ATOM 1456 O O . ALA B 1 56 ? -0.579 -12.492 0.261 1 98.62 56 ALA B O 1
ATOM 1457 N N . GLY B 1 57 ? -1.013 -10.664 -1.005 1 98.5 57 GLY B N 1
ATOM 1458 C CA . GLY B 1 57 ? -1.497 -11.398 -2.166 1 98.5 57 GLY B CA 1
ATOM 1459 C C . GLY B 1 57 ? -0.894 -10.906 -3.471 1 98.5 57 GLY B C 1
ATOM 1460 O O . GLY B 1 57 ? -0.373 -9.797 -3.541 1 98.5 57 GLY B O 1
ATOM 1461 N N . ILE B 1 58 ? -0.892 -11.781 -4.477 1 98.44 58 ILE B N 1
ATOM 1462 C CA . ILE B 1 58 ? -0.5 -11.414 -5.832 1 98.44 58 ILE B CA 1
ATOM 1463 C C . ILE B 1 58 ? -1.515 -11.961 -6.832 1 98.44 58 ILE B C 1
ATOM 1465 O O . ILE B 1 58 ? -1.956 -13.109 -6.711 1 98.44 58 ILE B O 1
ATOM 1469 N N . TRP B 1 59 ? -1.889 -11.133 -7.715 1 95.5 59 TRP B N 1
ATOM 1470 C CA . TRP B 1 59 ? -2.668 -11.641 -8.836 1 95.5 59 TRP B CA 1
ATOM 1471 C C . TRP B 1 59 ? -2.094 -11.156 -10.164 1 95.5 59 TRP B C 1
ATOM 1473 O O . TRP B 1 59 ? -1.452 -10.102 -10.219 1 95.5 59 TRP B O 1
ATOM 1483 N N . GLU B 1 60 ? -2.311 -11.961 -11.117 1 93.12 60 GLU B N 1
ATOM 1484 C CA . GLU B 1 60 ? -1.824 -11.641 -12.453 1 93.12 60 GLU B CA 1
ATOM 1485 C C . GLU B 1 60 ? -2.859 -10.844 -13.242 1 93.12 60 GLU B C 1
ATOM 1487 O O . GLU B 1 60 ? -4.008 -11.266 -13.375 1 93.12 60 GLU B O 1
ATOM 1492 N N . ILE B 1 61 ? -2.416 -9.727 -13.766 1 91.75 61 ILE B N 1
ATOM 1493 C CA . ILE B 1 61 ? -3.285 -8.906 -14.602 1 91.75 61 ILE B CA 1
ATOM 1494 C C . ILE B 1 61 ? -3.639 -9.664 -15.875 1 91.75 61 ILE B C 1
ATOM 1496 O O . ILE B 1 61 ? -2.75 -10.102 -16.609 1 91.75 61 ILE B O 1
ATOM 1500 N N . PRO B 1 62 ? -4.895 -9.852 -16.125 1 88.25 62 PRO B N 1
ATOM 1501 C CA . PRO B 1 62 ? -5.277 -10.523 -17.375 1 88.25 62 PRO B CA 1
ATOM 1502 C C . PRO B 1 62 ? -4.734 -9.812 -18.609 1 88.25 62 PRO B C 1
ATOM 1504 O O . PRO B 1 62 ? -4.664 -8.578 -18.641 1 88.25 62 PRO B O 1
ATOM 1507 N N . THR B 1 63 ? -4.402 -10.602 -19.609 1 87.06 63 THR B N 1
ATOM 1508 C CA . THR B 1 63 ? -3.77 -10.086 -20.812 1 87.06 63 THR B CA 1
ATOM 1509 C C . THR B 1 63 ? -4.605 -8.977 -21.438 1 87.06 63 THR B C 1
ATOM 1511 O O . THR B 1 63 ? -4.062 -7.992 -21.938 1 87.06 63 THR B O 1
ATOM 1514 N N . GLU B 1 64 ? -5.934 -9.141 -21.359 1 89.62 64 GLU B N 1
ATOM 1515 C CA . GLU B 1 64 ? -6.832 -8.18 -22 1 89.62 64 GLU B CA 1
ATOM 1516 C C . GLU B 1 64 ? -6.789 -6.832 -21.281 1 89.62 64 GLU B C 1
ATOM 1518 O O . GLU B 1 64 ? -7.223 -5.816 -21.828 1 89.62 64 GLU B O 1
ATOM 1523 N N . ASN B 1 65 ? -6.215 -6.785 -20.047 1 90.75 65 ASN B N 1
ATOM 1524 C CA . ASN B 1 65 ? -6.215 -5.562 -19.25 1 90.75 65 ASN B CA 1
ATOM 1525 C C . ASN B 1 65 ? -4.801 -5.043 -19.016 1 90.75 65 ASN B C 1
ATOM 1527 O O . ASN B 1 65 ? -4.602 -4.07 -18.297 1 90.75 65 ASN B O 1
ATOM 1531 N N . ILE B 1 66 ? -3.836 -5.656 -19.609 1 88.56 66 ILE B N 1
ATOM 1532 C CA . ILE B 1 66 ? -2.436 -5.383 -19.297 1 88.56 66 ILE B CA 1
ATOM 1533 C C . ILE B 1 66 ? -2.09 -3.947 -19.703 1 88.56 66 ILE B C 1
ATOM 1535 O O . ILE B 1 66 ? -1.204 -3.33 -19.109 1 88.56 66 ILE B O 1
ATOM 1539 N N . ASN B 1 67 ? -2.783 -3.404 -20.656 1 90.75 67 ASN B N 1
ATOM 1540 C CA . ASN B 1 67 ? -2.514 -2.041 -21.094 1 90.75 67 ASN B CA 1
ATOM 1541 C C . ASN B 1 67 ? -3.309 -1.021 -20.297 1 90.75 67 ASN B C 1
ATOM 1543 O O . ASN B 1 67 ? -3.027 0.178 -20.344 1 90.75 67 ASN B O 1
ATOM 1547 N N . ASN B 1 68 ? -4.246 -1.483 -19.516 1 92.62 68 ASN B N 1
ATOM 1548 C CA . ASN B 1 68 ? -5.152 -0.595 -18.797 1 92.62 68 ASN B CA 1
ATOM 1549 C C . ASN B 1 68 ? -4.82 -0.548 -17.297 1 92.62 68 ASN B C 1
ATOM 1551 O O . ASN B 1 68 ? -5.184 0.407 -16.609 1 92.62 68 ASN B O 1
ATOM 1555 N N . ILE B 1 69 ? -4.258 -1.576 -16.859 1 94.19 69 ILE B N 1
ATOM 1556 C CA . ILE B 1 69 ? -3.902 -1.651 -15.438 1 94.19 69 ILE B CA 1
ATOM 1557 C C . ILE B 1 69 ? -2.387 -1.752 -15.289 1 94.19 69 ILE B C 1
ATOM 1559 O O . ILE B 1 69 ? -1.795 -2.791 -15.594 1 94.19 69 ILE B O 1
ATOM 1563 N N . PRO B 1 70 ? -1.815 -0.717 -14.812 1 95.56 70 PRO B N 1
ATOM 1564 C CA . PRO B 1 70 ? -0.374 -0.82 -14.578 1 95.56 70 PRO B CA 1
ATOM 1565 C C . PRO B 1 70 ? -0.031 -1.715 -13.391 1 95.56 70 PRO B C 1
ATOM 1567 O O . PRO B 1 70 ? -0.803 -1.797 -12.438 1 95.56 70 PRO B O 1
ATOM 1570 N N . PRO B 1 71 ? 1.148 -2.461 -13.5 1 97.88 71 PRO B N 1
ATOM 1571 C CA . PRO B 1 71 ? 1.578 -3.156 -12.281 1 97.88 71 PRO B CA 1
ATOM 1572 C C . PRO B 1 71 ? 1.656 -2.23 -11.07 1 97.88 71 PRO B C 1
ATOM 1574 O O . PRO B 1 71 ? 2.092 -1.084 -11.195 1 97.88 71 PRO B O 1
ATOM 1577 N N . HIS B 1 72 ? 1.172 -2.707 -9.938 1 98.44 72 HIS B N 1
ATOM 1578 C CA . HIS B 1 72 ? 1.167 -1.857 -8.75 1 98.44 72 HIS B CA 1
ATOM 1579 C C . HIS B 1 72 ? 0.91 -2.674 -7.488 1 98.44 72 HIS B C 1
ATOM 1581 O O . HIS B 1 72 ? 0.388 -3.787 -7.559 1 98.44 72 HIS B O 1
ATOM 1587 N N . TRP B 1 73 ? 1.318 -2.166 -6.383 1 98.81 73 TRP B N 1
ATOM 1588 C CA . TRP B 1 73 ? 0.872 -2.605 -5.066 1 98.81 73 TRP B CA 1
ATOM 1589 C C . TRP B 1 73 ? -0.338 -1.801 -4.602 1 98.81 73 TRP B C 1
ATOM 1591 O O . TRP B 1 73 ? -0.389 -0.583 -4.789 1 98.81 73 TRP B O 1
ATOM 1601 N N . MET B 1 74 ? -1.293 -2.471 -4.027 1 98.81 74 MET B N 1
ATOM 1602 C CA . MET B 1 74 ? -2.508 -1.87 -3.486 1 98.81 74 MET B CA 1
ATOM 1603 C C . MET B 1 74 ? -2.609 -2.107 -1.983 1 98.81 74 MET B C 1
ATOM 1605 O O . MET B 1 74 ? -2.436 -3.234 -1.516 1 98.81 74 MET B O 1
ATOM 1609 N N . SER B 1 75 ? -2.84 -1.043 -1.221 1 98.81 75 SER B N 1
ATOM 1610 C CA . SER B 1 75 ? -3.053 -1.158 0.219 1 98.81 75 SER B CA 1
ATOM 1611 C C . SER B 1 75 ? -4.535 -1.309 0.548 1 98.81 75 SER B C 1
ATOM 1613 O O . SER B 1 75 ? -5.379 -0.642 -0.053 1 98.81 75 SER B O 1
ATOM 1615 N N . TYR B 1 76 ? -4.836 -2.146 1.467 1 98.88 76 TYR B N 1
ATOM 1616 C CA . TYR B 1 76 ? -6.203 -2.418 1.899 1 98.88 76 TYR B CA 1
ATOM 1617 C C . TYR B 1 76 ? -6.426 -1.945 3.332 1 98.88 76 TYR B C 1
ATOM 1619 O O . TYR B 1 76 ? -5.629 -2.25 4.223 1 98.88 76 TYR B O 1
ATOM 1627 N N . ILE B 1 77 ? -7.5 -1.27 3.521 1 98.94 77 ILE B N 1
ATOM 1628 C CA . ILE B 1 77 ? -7.902 -0.807 4.844 1 98.94 77 ILE B CA 1
ATOM 1629 C C . ILE B 1 77 ? -9.164 -1.543 5.281 1 98.94 77 ILE B C 1
ATOM 1631 O O . ILE B 1 77 ? -10.133 -1.645 4.52 1 98.94 77 ILE B O 1
ATOM 1635 N N . LEU B 1 78 ? -9.117 -2.055 6.492 1 98.75 78 LEU B N 1
ATOM 1636 C CA . LEU B 1 78 ? -10.234 -2.814 7.047 1 98.75 78 LEU B CA 1
ATOM 1637 C C . LEU B 1 78 ? -11.367 -1.886 7.465 1 98.75 78 LEU B C 1
ATOM 1639 O O . LEU B 1 78 ? -11.133 -0.874 8.133 1 98.75 78 LEU B O 1
ATOM 1643 N N . VAL B 1 79 ? -12.555 -2.176 7.035 1 98.81 79 VAL B N 1
ATOM 1644 C CA . VAL B 1 79 ? -13.742 -1.488 7.523 1 98.81 79 VAL B CA 1
ATOM 1645 C C . VAL B 1 79 ? -14.758 -2.51 8.023 1 98.81 79 VAL B C 1
ATOM 1647 O O . VAL B 1 79 ? -14.758 -3.664 7.594 1 98.81 79 VAL B O 1
ATOM 1650 N N . ASP B 1 80 ? -15.633 -2.09 8.922 1 98.38 80 ASP B N 1
ATOM 1651 C CA . ASP B 1 80 ? -16.609 -2.977 9.539 1 98.38 80 ASP B CA 1
ATOM 1652 C C . ASP B 1 80 ? -17.766 -3.271 8.57 1 98.38 80 ASP B C 1
ATOM 1654 O O . ASP B 1 80 ? -18.328 -4.371 8.586 1 98.38 80 ASP B O 1
ATOM 1658 N N . ASP B 1 81 ? -18.172 -2.316 7.828 1 98.56 81 ASP B N 1
ATOM 1659 C CA . ASP B 1 81 ? -19.281 -2.377 6.879 1 98.56 81 ASP B CA 1
ATOM 1660 C C . ASP B 1 81 ? -18.922 -1.687 5.566 1 98.56 81 ASP B C 1
ATOM 1662 O O . ASP B 1 81 ? -18.922 -0.457 5.48 1 98.56 81 ASP B O 1
ATOM 1666 N N . LEU B 1 82 ? -18.734 -2.494 4.543 1 98.81 82 LEU B N 1
ATOM 1667 C CA . LEU B 1 82 ? -18.188 -1.97 3.293 1 98.81 82 LEU B CA 1
ATOM 1668 C C . LEU B 1 82 ? -19.203 -1.075 2.592 1 98.81 82 LEU B C 1
ATOM 1670 O O . LEU B 1 82 ? -18.844 -0.007 2.084 1 98.81 82 LEU B O 1
ATOM 1674 N N . GLU B 1 83 ? -20.375 -1.476 2.52 1 98.56 83 GLU B N 1
ATOM 1675 C CA . GLU B 1 83 ? -21.406 -0.709 1.818 1 98.56 83 GLU B CA 1
ATOM 1676 C C . GLU B 1 83 ? -21.609 0.659 2.463 1 98.56 83 GLU B C 1
ATOM 1678 O O . GLU B 1 83 ? -21.656 1.675 1.767 1 98.56 83 GLU B O 1
ATOM 1683 N N . LYS B 1 84 ? -21.672 0.673 3.746 1 98.75 84 LYS B N 1
ATOM 1684 C CA . LYS B 1 84 ? -21.812 1.94 4.457 1 98.75 84 LYS B CA 1
ATOM 1685 C C . LYS B 1 84 ? -20.578 2.818 4.266 1 98.75 84 LYS B C 1
ATOM 1687 O O . LYS B 1 84 ? -20.703 4.031 4.066 1 98.75 84 LYS B O 1
ATOM 1692 N N . SER B 1 85 ? -19.438 2.209 4.367 1 98.88 85 SER B N 1
ATOM 1693 C CA . SER B 1 85 ? -18.203 2.953 4.188 1 98.88 85 SER B CA 1
ATOM 1694 C C . SER B 1 85 ? -18.094 3.525 2.775 1 98.88 85 SER B C 1
ATOM 1696 O O . SER B 1 85 ? -17.641 4.656 2.59 1 98.88 85 SER B O 1
ATOM 1698 N N . LEU B 1 86 ? -18.484 2.729 1.816 1 98.81 86 LEU B N 1
ATOM 1699 C CA . LEU B 1 86 ? -18.438 3.189 0.433 1 98.81 86 LEU B CA 1
ATOM 1700 C C . LEU B 1 86 ? -19.375 4.359 0.217 1 98.81 86 LEU B C 1
ATOM 1702 O O . LEU B 1 86 ? -19.031 5.34 -0.44 1 98.81 86 LEU B O 1
ATOM 1706 N N . GLU B 1 87 ? -20.562 4.27 0.717 1 98.75 87 GLU B N 1
ATOM 1707 C CA . GLU B 1 87 ? -21.516 5.367 0.625 1 98.75 87 GLU B CA 1
ATOM 1708 C C . GLU B 1 87 ? -20.953 6.645 1.243 1 98.75 87 GLU B C 1
ATOM 1710 O O . GLU B 1 87 ? -21.016 7.715 0.638 1 98.75 87 GLU B O 1
ATOM 1715 N N . LYS B 1 88 ? -20.453 6.477 2.424 1 98.88 88 LYS B N 1
ATOM 1716 C CA . LYS B 1 88 ? -19.875 7.625 3.105 1 98.88 88 LYS B CA 1
ATOM 1717 C C . LYS B 1 88 ? -18.688 8.188 2.316 1 98.88 88 LYS B C 1
ATOM 1719 O O . LYS B 1 88 ? -18.547 9.406 2.182 1 98.88 88 LYS B O 1
ATOM 1724 N N . ALA B 1 89 ? -17.828 7.324 1.808 1 98.94 89 ALA B N 1
ATOM 1725 C CA . ALA B 1 89 ? -16.688 7.75 1.009 1 98.94 89 ALA B CA 1
ATOM 1726 C C . ALA B 1 89 ? -17.141 8.562 -0.201 1 98.94 89 ALA B C 1
ATOM 1728 O O . ALA B 1 89 ? -16.531 9.594 -0.521 1 98.94 89 ALA B O 1
ATOM 1729 N N . ASN B 1 90 ? -18.094 8.094 -0.815 1 98.62 90 ASN B N 1
ATOM 1730 C CA . ASN B 1 90 ? -18.641 8.805 -1.966 1 98.62 90 ASN B CA 1
ATOM 1731 C C . ASN B 1 90 ? -19.156 10.195 -1.578 1 98.62 90 ASN B C 1
ATOM 1733 O O . ASN B 1 90 ? -18.891 11.172 -2.277 1 98.62 90 ASN B O 1
ATOM 1737 N N . GLN B 1 91 ? -19.828 10.258 -0.503 1 98.81 91 GLN B N 1
ATOM 1738 C CA . GLN B 1 91 ? -20.344 11.531 -0.003 1 98.81 91 GLN B CA 1
ATOM 1739 C C . GLN B 1 91 ? -19.188 12.5 0.301 1 98.81 91 GLN B C 1
ATOM 1741 O O . GLN B 1 91 ? -19.344 13.711 0.167 1 98.81 91 GLN B O 1
ATOM 1746 N N . LEU B 1 92 ? -18.125 11.938 0.652 1 98.81 92 LEU B N 1
ATOM 1747 C CA . LEU B 1 92 ? -16.984 12.734 1.05 1 98.81 92 LEU B CA 1
ATOM 1748 C C . LEU B 1 92 ? -16.094 13.047 -0.152 1 98.81 92 LEU B C 1
ATOM 1750 O O . LEU B 1 92 ? -15.023 13.648 -0.003 1 98.81 92 LEU B O 1
ATOM 1754 N N . GLY B 1 93 ? -16.438 12.594 -1.319 1 98.69 93 GLY B N 1
ATOM 1755 C CA . GLY B 1 93 ? -15.766 13.039 -2.527 1 98.69 93 GLY B CA 1
ATOM 1756 C C . GLY B 1 93 ? -14.867 11.984 -3.137 1 98.69 93 GLY B C 1
ATOM 1757 O O . GLY B 1 93 ? -14.195 12.234 -4.137 1 98.69 93 GLY B O 1
ATOM 1758 N N . ALA B 1 94 ? -14.797 10.82 -2.545 1 98.88 94 ALA B N 1
ATOM 1759 C CA . ALA B 1 94 ? -14.047 9.727 -3.158 1 98.88 94 ALA B CA 1
ATOM 1760 C C . ALA B 1 94 ? -14.789 9.156 -4.359 1 98.88 94 ALA B C 1
ATOM 1762 O O . ALA B 1 94 ? -16.016 9.273 -4.449 1 98.88 94 ALA B O 1
ATOM 1763 N N . ILE B 1 95 ? -14 8.57 -5.301 1 98.75 95 ILE B N 1
ATOM 1764 C CA . ILE B 1 95 ? -14.578 8.008 -6.516 1 98.75 95 ILE B CA 1
ATOM 1765 C C . ILE B 1 95 ? -14.312 6.508 -6.57 1 98.75 95 ILE B C 1
ATOM 1767 O O . ILE B 1 95 ? -13.164 6.078 -6.688 1 98.75 95 ILE B O 1
ATOM 1771 N N . PRO B 1 96 ? -15.398 5.719 -6.477 1 98.5 96 PRO B N 1
ATOM 1772 C CA . PRO B 1 96 ? -15.18 4.285 -6.691 1 98.5 96 PRO B CA 1
ATOM 1773 C C . PRO B 1 96 ? -14.633 3.971 -8.078 1 98.5 96 PRO B C 1
ATOM 1775 O O . PRO B 1 96 ? -15.047 4.586 -9.062 1 98.5 96 PRO B O 1
ATOM 1778 N N . LYS B 1 97 ? -13.711 3.086 -8.133 1 97.94 97 LYS B N 1
ATOM 1779 C CA . LYS B 1 97 ? -13.062 2.75 -9.398 1 97.94 97 LYS B CA 1
ATOM 1780 C C . LYS B 1 97 ? -13.547 1.4 -9.922 1 97.94 97 LYS B C 1
ATOM 1782 O O . LYS B 1 97 ? -13.172 0.982 -11.016 1 97.94 97 LYS B O 1
ATOM 1787 N N . MET B 1 98 ? -14.32 0.684 -9.234 1 97.06 98 MET B N 1
ATOM 1788 C CA . MET B 1 98 ? -14.922 -0.611 -9.539 1 97.06 98 MET B CA 1
ATOM 1789 C C . MET B 1 98 ? -16.094 -0.896 -8.609 1 97.06 98 MET B C 1
ATOM 1791 O O . MET B 1 98 ? -16.219 -0.273 -7.555 1 97.06 98 MET B O 1
ATOM 1795 N N . PRO B 1 99 ? -16.984 -1.796 -9.086 1 97.56 99 PRO B N 1
ATOM 1796 C CA . PRO B 1 99 ? -18 -2.234 -8.125 1 97.56 99 PRO B CA 1
ATOM 1797 C C . PRO B 1 99 ? -17.406 -3.043 -6.973 1 97.56 99 PRO B C 1
ATOM 1799 O O . PRO B 1 99 ? -16.25 -3.451 -7.031 1 97.56 99 PRO B O 1
ATOM 1802 N N . ILE B 1 100 ? -18.203 -3.17 -5.902 1 98.25 100 ILE B N 1
ATOM 1803 C CA . ILE B 1 100 ? -17.797 -4.066 -4.828 1 98.25 100 ILE B CA 1
ATOM 1804 C C . ILE B 1 100 ? -17.547 -5.465 -5.387 1 98.25 100 ILE B C 1
ATOM 1806 O O . ILE B 1 100 ? -18.344 -5.977 -6.176 1 98.25 100 ILE B O 1
ATOM 1810 N N . LYS B 1 101 ? -16.422 -6.02 -4.984 1 97.06 101 LYS B N 1
ATOM 1811 C CA . LYS B 1 101 ? -16.062 -7.355 -5.441 1 97.06 101 LYS B CA 1
ATOM 1812 C C . LYS B 1 101 ? -15.953 -8.328 -4.273 1 97.06 101 LYS B C 1
ATOM 1814 O O . LYS B 1 101 ? -15.391 -7.996 -3.227 1 97.06 101 LYS B O 1
ATOM 1819 N N . GLN B 1 102 ? -16.469 -9.516 -4.473 1 95.56 102 GLN B N 1
ATOM 1820 C CA . GLN B 1 102 ? -16.344 -10.578 -3.48 1 95.56 102 GLN B CA 1
ATOM 1821 C C . GLN B 1 102 ? -15.039 -11.352 -3.674 1 95.56 102 GLN B C 1
ATOM 1823 O O . GLN B 1 102 ? -14.695 -11.719 -4.801 1 95.56 102 GLN B O 1
ATOM 1828 N N . ALA B 1 103 ? -14.312 -11.547 -2.643 1 93.62 103 ALA B N 1
ATOM 1829 C CA . ALA B 1 103 ? -13.117 -12.375 -2.641 1 93.62 103 ALA B CA 1
ATOM 1830 C C . ALA B 1 103 ? -13.391 -13.734 -2.012 1 93.62 103 ALA B C 1
ATOM 1832 O O . ALA B 1 103 ? -12.945 -14.016 -0.896 1 93.62 103 ALA B O 1
ATOM 1833 N N . GLY B 1 104 ? -14.109 -14.555 -2.818 1 89.94 104 GLY B N 1
ATOM 1834 C CA . GLY B 1 104 ? -14.492 -15.867 -2.316 1 89.94 104 GLY B CA 1
ATOM 1835 C C . GLY B 1 104 ? -15.266 -15.805 -1.011 1 89.94 104 GLY B C 1
ATOM 1836 O O . GLY B 1 104 ? -16.25 -15.062 -0.899 1 89.94 104 GLY B O 1
ATOM 1837 N N . GLU B 1 105 ? -14.828 -16.672 -0.07 1 91.25 105 GLU B N 1
ATOM 1838 C CA . GLU B 1 105 ? -15.5 -16.734 1.224 1 91.25 105 GLU B CA 1
ATOM 1839 C C . GLU B 1 105 ? -14.781 -15.867 2.26 1 91.25 105 GLU B C 1
ATOM 1841 O O . GLU B 1 105 ? -15.148 -15.867 3.436 1 91.25 105 GLU B O 1
ATOM 1846 N N . TYR B 1 106 ? -13.836 -15.164 1.873 1 93.5 106 TYR B N 1
ATOM 1847 C CA . TYR B 1 106 ? -12.969 -14.461 2.811 1 93.5 106 TYR B CA 1
ATOM 1848 C C . TYR B 1 106 ? -13.523 -13.078 3.137 1 93.5 106 TYR B C 1
ATOM 1850 O O . TYR B 1 106 ? -13.461 -12.633 4.281 1 93.5 106 TYR B O 1
ATOM 1858 N N . GLY B 1 107 ? -14.062 -12.398 2.123 1 97.38 107 GLY B N 1
ATOM 1859 C CA . GLY B 1 107 ? -14.547 -11.039 2.326 1 97.38 107 GLY B CA 1
ATOM 1860 C C . GLY B 1 107 ? -14.93 -10.344 1.035 1 97.38 107 GLY B C 1
ATOM 1861 O O . GLY B 1 107 ? -15.188 -10.992 0.023 1 97.38 107 GLY B O 1
ATOM 1862 N N . LYS B 1 108 ? -15.133 -9.062 1.079 1 98.44 108 LYS B N 1
ATOM 1863 C CA . LYS B 1 108 ? -15.43 -8.211 -0.067 1 98.44 108 LYS B CA 1
ATOM 1864 C C . LYS B 1 108 ? -14.633 -6.91 -0.001 1 98.44 108 LYS B C 1
ATOM 1866 O O . LYS B 1 108 ? -14.188 -6.5 1.073 1 98.44 108 LYS B O 1
ATOM 1871 N N . PHE B 1 109 ? -14.469 -6.32 -1.174 1 98.75 109 PHE B N 1
ATOM 1872 C CA . PHE B 1 109 ? -13.656 -5.105 -1.205 1 98.75 109 PHE B CA 1
ATOM 1873 C C . PHE B 1 109 ? -14.102 -4.191 -2.342 1 98.75 109 PHE B C 1
ATOM 1875 O O . PHE B 1 109 ? -14.875 -4.602 -3.211 1 98.75 109 PHE B O 1
ATOM 1882 N N . VAL B 1 110 ? -13.656 -2.971 -2.311 1 98.81 110 VAL B N 1
ATOM 1883 C CA . VAL B 1 110 ? -13.805 -1.966 -3.357 1 98.81 110 VAL B CA 1
ATOM 1884 C C . VAL B 1 110 ? -12.547 -1.11 -3.438 1 98.81 110 VAL B C 1
ATOM 1886 O O . VAL B 1 110 ? -11.922 -0.816 -2.414 1 98.81 110 VAL B O 1
ATOM 1889 N N . VAL B 1 111 ? -12.133 -0.833 -4.633 1 98.75 111 VAL B N 1
ATOM 1890 C CA . VAL B 1 111 ? -11.062 0.134 -4.848 1 98.75 111 VAL B CA 1
ATOM 1891 C C . VAL B 1 111 ? -11.656 1.51 -5.137 1 98.75 111 VAL B C 1
ATOM 1893 O O . VAL B 1 111 ? -12.602 1.632 -5.918 1 98.75 111 VAL B O 1
ATOM 1896 N N . LEU B 1 112 ? -11.133 2.516 -4.504 1 98.75 112 LEU B N 1
ATOM 1897 C CA . LEU B 1 112 ? -11.57 3.881 -4.773 1 98.75 112 LEU B CA 1
ATOM 1898 C C . LEU B 1 112 ? -10.375 4.82 -4.887 1 98.75 112 LEU B C 1
ATOM 1900 O O . LEU B 1 112 ? -9.266 4.473 -4.484 1 98.75 112 LEU B O 1
ATOM 1904 N N . ALA B 1 113 ? -10.555 5.91 -5.574 1 98.81 113 ALA B N 1
ATOM 1905 C CA . ALA B 1 113 ? -9.656 7.062 -5.469 1 98.81 113 ALA B CA 1
ATOM 1906 C C . ALA B 1 113 ? -10.133 8.023 -4.383 1 98.81 113 ALA B C 1
ATOM 1908 O O . ALA B 1 113 ? -11.289 8.453 -4.387 1 98.81 113 ALA B O 1
ATOM 1909 N N . ASP B 1 114 ? -9.281 8.312 -3.42 1 98.88 114 ASP B N 1
ATOM 1910 C CA . ASP B 1 114 ? -9.672 9.305 -2.418 1 98.88 114 ASP B CA 1
ATOM 1911 C C . ASP B 1 114 ? -9.844 10.688 -3.045 1 98.88 114 ASP B C 1
ATOM 1913 O O . ASP B 1 114 ? -9.578 10.867 -4.238 1 98.88 114 ASP B O 1
ATOM 1917 N N . PRO B 1 115 ? -10.312 11.711 -2.373 1 98.62 115 PRO B N 1
ATOM 1918 C CA . PRO B 1 115 ? -10.656 12.984 -2.998 1 98.62 115 PRO B CA 1
ATOM 1919 C C . PRO B 1 115 ? -9.461 13.672 -3.646 1 98.62 115 PRO B C 1
ATOM 1921 O O . PRO B 1 115 ? -9.625 14.594 -4.453 1 98.62 115 PRO B O 1
ATOM 1924 N N . THR B 1 116 ? -8.25 13.258 -3.262 1 98.12 116 THR B N 1
ATOM 1925 C CA . THR B 1 116 ? -7.047 13.891 -3.799 1 98.12 116 THR B CA 1
ATOM 1926 C C . THR B 1 116 ? -6.457 13.055 -4.934 1 98.12 116 THR B C 1
ATOM 1928 O O . THR B 1 116 ? -5.449 13.438 -5.531 1 98.12 116 THR B O 1
ATOM 1931 N N . GLY B 1 117 ? -7.039 11.844 -5.156 1 98.25 117 GLY B N 1
ATOM 1932 C CA . GLY B 1 117 ? -6.672 11.094 -6.344 1 98.25 117 GLY B CA 1
ATOM 1933 C C . GLY B 1 117 ? -5.918 9.812 -6.031 1 98.25 117 GLY B C 1
ATOM 1934 O O . GLY B 1 117 ? -5.645 9.016 -6.93 1 98.25 117 GLY B O 1
ATOM 1935 N N . ALA B 1 118 ? -5.523 9.578 -4.82 1 98.62 118 ALA B N 1
ATOM 1936 C CA . ALA B 1 118 ? -4.781 8.375 -4.465 1 98.62 118 ALA B CA 1
ATOM 1937 C C . ALA B 1 118 ? -5.707 7.16 -4.402 1 98.62 118 ALA B C 1
ATOM 1939 O O . ALA B 1 118 ? -6.766 7.211 -3.771 1 98.62 118 ALA B O 1
ATOM 1940 N N . HIS B 1 119 ? -5.316 6.074 -5.02 1 98.75 119 HIS B N 1
ATOM 1941 C CA . HIS B 1 119 ? -6.094 4.84 -4.988 1 98.75 119 HIS B CA 1
ATOM 1942 C C . HIS B 1 119 ? -5.836 4.059 -3.707 1 98.75 119 HIS B C 1
ATOM 1944 O O . HIS B 1 119 ? -4.695 3.977 -3.244 1 98.75 119 HIS B O 1
ATOM 1950 N N . VAL B 1 120 ? -6.891 3.453 -3.129 1 98.88 120 VAL B N 1
ATOM 1951 C CA . VAL B 1 120 ? -6.816 2.588 -1.957 1 98.88 120 VAL B CA 1
ATOM 1952 C C . VAL B 1 120 ? -8.008 1.638 -1.94 1 98.88 120 VAL B C 1
ATOM 1954 O O . VAL B 1 120 ? -9.055 1.938 -2.521 1 98.88 120 VAL B O 1
ATOM 1957 N N . ALA B 1 121 ? -7.836 0.5 -1.313 1 98.94 121 ALA B N 1
ATOM 1958 C CA . ALA B 1 121 ? -8.938 -0.451 -1.214 1 98.94 121 ALA B CA 1
ATOM 1959 C C . ALA B 1 121 ? -9.531 -0.459 0.193 1 98.94 121 ALA B C 1
ATOM 1961 O O . ALA B 1 121 ? -8.797 -0.368 1.182 1 98.94 121 ALA B O 1
ATOM 1962 N N . LEU B 1 122 ? -10.812 -0.517 0.285 1 98.94 122 LEU B N 1
ATOM 1963 C CA . LEU B 1 122 ? -11.508 -0.862 1.521 1 98.94 122 LEU B CA 1
ATOM 1964 C C . LEU B 1 122 ? -11.883 -2.34 1.539 1 98.94 122 LEU B C 1
ATOM 1966 O O . LEU B 1 122 ? -12.312 -2.889 0.521 1 98.94 122 LEU B O 1
ATOM 1970 N N . TRP B 1 123 ? -11.734 -2.979 2.674 1 98.88 123 TRP B N 1
ATOM 1971 C CA . TRP B 1 123 ? -11.953 -4.414 2.834 1 98.88 123 TRP B CA 1
ATOM 1972 C C . TRP B 1 123 ? -12.891 -4.695 4.004 1 98.88 123 TRP B C 1
ATOM 1974 O O . TRP B 1 123 ? -12.734 -4.121 5.082 1 98.88 123 TRP B O 1
ATOM 1984 N N . GLN B 1 124 ? -13.82 -5.496 3.783 1 98.88 124 GLN B N 1
ATOM 1985 C CA . GLN B 1 124 ? -14.625 -6.086 4.848 1 98.88 124 GLN B CA 1
ATOM 1986 C C . GLN B 1 124 ? -14.445 -7.598 4.902 1 98.88 124 GLN B C 1
ATOM 1988 O O . GLN B 1 124 ? -14.75 -8.305 3.936 1 98.88 124 GLN B O 1
ATOM 1993 N N . SER B 1 125 ? -13.953 -8.07 6.062 1 97.56 125 SER B N 1
ATOM 1994 C CA . SER B 1 125 ? -13.789 -9.508 6.258 1 97.56 125 SER B CA 1
ATOM 1995 C C . SER B 1 125 ? -15.125 -10.188 6.531 1 97.56 125 SER B C 1
ATOM 1997 O O . SER B 1 125 ? -15.969 -9.648 7.25 1 97.56 125 SER B O 1
ATOM 1999 N N . LEU B 1 126 ? -15.398 -11.336 5.914 1 92.19 126 LEU B N 1
ATOM 2000 C CA . LEU B 1 126 ? -16.609 -12.102 6.191 1 92.19 126 LEU B CA 1
ATOM 2001 C C . LEU B 1 126 ? -16.375 -13.102 7.316 1 92.19 126 LEU B C 1
ATOM 2003 O O . LEU B 1 126 ? -17.328 -13.664 7.867 1 92.19 126 LEU B O 1
ATOM 2007 N N . ASN B 1 127 ? -15.18 -13.398 7.789 1 76.62 127 ASN B N 1
ATOM 2008 C CA . ASN B 1 127 ? -14.914 -14.344 8.867 1 76.62 127 ASN B CA 1
ATOM 2009 C C . ASN B 1 127 ? -14.445 -13.641 10.133 1 76.62 127 ASN B C 1
ATOM 2011 O O . ASN B 1 127 ? -13.938 -12.516 10.07 1 76.62 127 ASN B O 1
#

InterPro domains:
  IPR004360 Glyoxalase/fosfomycin resistance/dioxygenase domain [PF00903] (15-120)
  IPR029068 Glyoxalase/Bleomycin resistance protein/Dihydroxybiphenyl dioxygenase [G3DSA:3.10.180.10] (5-127)
  IPR029068 Glyoxalase/Bleomycin resistance protein/Dihydroxybiphenyl dioxygenase [SSF54593] (10-124)
  IPR037523 Vicinal oxygen chelate (VOC), core domain [PS51819] (9-125)
  IPR052164 Anthracycline and Secondary Metabolite Biosynthesis Protein [PTHR33993] (5-125)